Protein AF-A0A4R2K466-F1 (afdb_monomer)

Radius of gyration: 19.23 Å; Cα contacts (8 Å, |Δi|>4): 385; chains: 1; bounding box: 47×44×62 Å

Foldseek 3Di:
DVVVVVVVVVVVVPCFQFLLLLVLLVQLLCQQQVWVLCVVVVHDPPVLVCCCVVPCVVLLQQGSSNLLSLLSNLLQLLLDDLVVSCLQQVLLLVVLVVLCVVCVVVVHDFDPVVVLSSVLNVLLSVLCVVCVVPLVVSLVVLLVVLLVLLDQLLDVPRDPVSVSSNSSSLSNLSSSLSNLVNVDDPVSVVSNVSSLVSLVVSCVRDPVNPSNSSSSSSVVSSVVSVVRPPPRDPDPSSSLSRLLSSNLSSLSRRQLSVQLVVCVVPDSVVSNVVSVVRSSVRSVVSSVVSCVVPND

Secondary structure (DSSP, 8-state):
--THHHHHHHHT---PPPHHHHHHHHHHHHIIIIIIHHHHTT---HHHHHHIIIIIHHHT--SSSHHHHHHHHHHHHHHS-HHHHHHHHHHHHHHHHHHHHHHHHTT----GGGHHHHHHHHHHHHHHHHHTT-HHHHHHHHHHHHHHHHHHHHSTT--HHHHHHHHHHTTHHHHHHHHHHHH-STHHHHHHHHHHHHHHHHHHH-GGGTT--HHHHHHHHHHHHHHHTT-----HHHHHHHHTHHHHHHHIIIIIHHHHHHTTTS-HHHHHHHHHHHHHHHHHHHHHHHHHHH--

Sequence (296 aa):
MADQRVTVLENTRGTRPDAVAALGICLVGYGILAGLWPARHGYSPDLSIVIREWVNKPLGIGEDFGFLGVTLLLVTGGMIATPTLVRRLGPPLAAGVALGAVAMALGAHPLVELVRPVAAVLLFVVIWTLTRRWPWLSVVLQLEVAYLLVFAGAAPGADALLHHLGLVAEYLPALLIGQLIRLGTLRALALGVLCVGLPAVAEHLYQELSGWWHALTVVYAVLLTLLLRGRGIRFPVVRWLSTRAGWLFASVAVVGYVALDLLSRLPLVVALVVALGLVGFAAEGGYRLAERVYGP

Structure (mmCIF, N/CA/C/O backbone):
data_AF-A0A4R2K466-F1
#
_entry.id   AF-A0A4R2K466-F1
#
loop_
_atom_site.group_PDB
_atom_site.id
_atom_site.type_symbol
_atom_site.label_atom_id
_atom_site.label_alt_id
_atom_site.label_comp_id
_atom_site.label_asym_id
_atom_site.label_entity_id
_atom_site.label_seq_id
_atom_site.pdbx_PDB_ins_code
_atom_site.Cartn_x
_atom_site.Cartn_y
_atom_site.Cartn_z
_atom_site.occupancy
_atom_site.B_iso_or_equiv
_atom_site.auth_seq_id
_atom_site.auth_comp_id
_atom_site.auth_asym_id
_atom_site.auth_atom_id
_atom_site.pdbx_PDB_model_num
ATOM 1 N N . MET A 1 1 ? -23.888 -2.474 36.405 1.00 51.25 1 MET A N 1
ATOM 2 C CA . MET A 1 1 ? -23.945 -3.693 35.557 1.00 51.25 1 MET A CA 1
ATOM 3 C C . MET A 1 1 ? -24.497 -3.469 34.139 1.00 51.25 1 MET A C 1
ATOM 5 O O . MET A 1 1 ? -24.401 -4.386 33.335 1.00 51.25 1 MET A O 1
ATOM 9 N N . ALA A 1 2 ? -24.999 -2.279 33.772 1.00 50.94 2 ALA A N 1
ATOM 10 C CA . ALA A 1 2 ? -25.415 -1.975 32.392 1.00 50.94 2 ALA A CA 1
ATOM 11 C C . ALA A 1 2 ? -24.254 -1.579 31.446 1.00 50.94 2 ALA A C 1
ATOM 13 O O . ALA A 1 2 ? -24.416 -1.615 30.232 1.00 50.94 2 ALA A O 1
ATOM 14 N N . ASP A 1 3 ? -23.072 -1.275 31.989 1.00 51.44 3 ASP A N 1
ATOM 15 C CA . ASP A 1 3 ? -21.944 -0.703 31.233 1.00 51.44 3 ASP A CA 1
ATOM 16 C C . ASP A 1 3 ? -21.054 -1.752 30.527 1.00 51.44 3 ASP A C 1
ATOM 18 O O . ASP A 1 3 ? -20.332 -1.460 29.580 1.00 51.44 3 ASP A O 1
ATOM 22 N N . GLN A 1 4 ? -21.154 -3.025 30.930 1.00 45.12 4 GLN A N 1
ATOM 23 C CA . GLN A 1 4 ? -20.383 -4.124 30.330 1.00 45.12 4 GLN A CA 1
ATOM 24 C C . GLN A 1 4 ? -21.004 -4.687 29.041 1.00 45.12 4 GLN A C 1
ATOM 26 O O . GLN A 1 4 ? -20.328 -5.384 28.290 1.00 45.12 4 GLN A O 1
ATOM 31 N N . ARG A 1 5 ? -22.286 -4.414 28.751 1.00 40.19 5 ARG A N 1
ATOM 32 C CA . ARG A 1 5 ? -22.951 -4.952 27.545 1.00 40.19 5 ARG A CA 1
ATOM 33 C C . ARG A 1 5 ? -22.676 -4.126 26.286 1.00 40.19 5 ARG A C 1
ATOM 35 O O . ARG A 1 5 ? -22.660 -4.694 25.197 1.00 40.19 5 ARG A O 1
ATOM 42 N N . VAL A 1 6 ? -22.400 -2.826 26.424 1.00 46.81 6 VAL A N 1
ATOM 43 C CA . VAL A 1 6 ? -22.027 -1.960 25.288 1.00 46.81 6 VAL A CA 1
ATOM 44 C C . VAL A 1 6 ? -20.607 -2.281 24.811 1.00 46.81 6 VAL A C 1
ATOM 46 O O . VAL A 1 6 ? -20.367 -2.398 23.611 1.00 46.81 6 VAL A O 1
ATOM 49 N N . THR A 1 7 ? -19.697 -2.578 25.740 1.00 44.12 7 THR A N 1
ATOM 50 C CA . THR A 1 7 ? -18.310 -2.956 25.433 1.00 44.12 7 THR A CA 1
ATOM 51 C C . THR A 1 7 ? -18.199 -4.313 24.727 1.00 44.12 7 THR A C 1
ATOM 53 O O . THR A 1 7 ? -17.305 -4.500 23.908 1.00 44.12 7 THR A O 1
ATOM 56 N N . VAL A 1 8 ? -19.115 -5.260 24.972 1.00 41.09 8 VAL A N 1
ATOM 57 C CA . VAL A 1 8 ? -19.078 -6.597 24.341 1.00 41.09 8 VAL A CA 1
ATOM 58 C C . VAL A 1 8 ? -19.586 -6.577 22.890 1.00 41.09 8 VAL A C 1
ATOM 60 O O . VAL A 1 8 ? -19.019 -7.269 22.044 1.00 41.09 8 VAL A O 1
ATOM 63 N N . LEU A 1 9 ? -20.576 -5.739 22.554 1.00 38.28 9 LEU A N 1
ATOM 64 C CA . LEU A 1 9 ? -21.058 -5.598 21.169 1.00 38.28 9 LEU A CA 1
ATOM 65 C C . LEU A 1 9 ? -20.075 -4.836 20.264 1.00 38.28 9 LEU A C 1
ATOM 67 O O . LEU A 1 9 ? -20.017 -5.109 19.060 1.00 38.28 9 LEU A O 1
ATOM 71 N N . GLU A 1 10 ? -19.256 -3.942 20.822 1.00 41.47 10 GLU A N 1
ATOM 72 C CA . GLU A 1 10 ? -18.138 -3.329 20.094 1.00 41.47 10 GLU A CA 1
ATOM 73 C C . GLU A 1 10 ? -16.968 -4.299 19.886 1.00 41.47 10 GLU A C 1
ATOM 75 O O . GLU A 1 10 ? -16.337 -4.267 18.829 1.00 41.47 10 GLU A O 1
ATOM 80 N N . ASN A 1 11 ? -16.735 -5.230 20.817 1.00 37.44 11 ASN A N 1
ATOM 81 C CA . ASN A 1 11 ? -15.620 -6.180 20.732 1.00 37.44 11 ASN A CA 1
ATOM 82 C C . ASN A 1 11 ? -15.857 -7.325 19.723 1.00 37.44 11 ASN A C 1
ATOM 84 O O . ASN A 1 11 ? -14.908 -7.878 19.174 1.00 37.44 11 ASN A O 1
ATOM 88 N N . THR A 1 12 ? -17.116 -7.651 19.400 1.00 41.16 12 THR A N 1
ATOM 89 C CA . THR A 1 12 ? -17.459 -8.634 18.346 1.00 41.16 12 THR A CA 1
ATOM 90 C C . THR A 1 12 ? -17.543 -8.052 16.933 1.00 41.16 12 THR A C 1
ATOM 92 O O . THR A 1 12 ? -17.724 -8.795 15.970 1.00 41.16 12 THR A O 1
ATOM 95 N N . ARG A 1 13 ? -17.320 -6.741 16.749 1.00 46.38 13 ARG A N 1
ATOM 96 C CA . ARG A 1 13 ? -17.009 -6.162 15.424 1.00 46.38 13 ARG A CA 1
ATOM 97 C C . ARG A 1 13 ? -15.549 -6.417 15.028 1.00 46.38 13 ARG A C 1
ATOM 99 O O . ARG A 1 13 ? -14.965 -5.646 14.269 1.00 46.38 13 ARG A O 1
ATOM 106 N N . GLY A 1 14 ? -14.977 -7.515 15.526 1.00 43.84 14 GLY A N 1
ATOM 107 C CA . GLY A 1 14 ? -13.717 -8.085 15.090 1.00 43.84 14 GLY A CA 1
ATOM 108 C C . GLY A 1 14 ? -13.745 -8.300 13.584 1.00 43.84 14 GLY A C 1
ATOM 109 O O . GLY A 1 14 ? -14.342 -9.243 13.076 1.00 43.84 14 GLY A O 1
ATOM 110 N N . THR A 1 15 ? -13.131 -7.351 12.884 1.00 53.69 15 THR A N 1
ATOM 111 C CA . THR A 1 15 ? -12.557 -7.490 11.547 1.00 53.69 15 THR A CA 1
ATOM 112 C C . THR A 1 15 ? -13.435 -8.258 10.572 1.00 53.69 15 THR A C 1
ATOM 114 O O . THR A 1 15 ? -13.068 -9.332 10.091 1.00 53.69 15 THR A O 1
ATOM 117 N N . ARG A 1 16 ? -14.607 -7.698 10.258 1.00 63.06 16 ARG A N 1
ATOM 118 C CA . ARG A 1 16 ? -15.297 -8.129 9.044 1.00 63.06 16 ARG A CA 1
ATOM 119 C C . ARG A 1 16 ? -14.317 -7.964 7.880 1.00 63.06 16 ARG A C 1
ATOM 121 O O . ARG A 1 16 ? -13.612 -6.954 7.852 1.00 63.06 16 ARG A O 1
ATOM 128 N N . PRO A 1 17 ? -14.240 -8.946 6.967 1.00 60.28 17 PRO A N 1
ATOM 129 C CA . PRO A 1 17 ? -13.465 -8.781 5.750 1.00 60.28 17 PRO A CA 1
ATOM 130 C C . PRO A 1 17 ? -13.899 -7.458 5.108 1.00 60.28 17 PRO A C 1
ATOM 132 O O . PRO A 1 17 ? -15.096 -7.169 5.032 1.00 60.28 17 PRO A O 1
ATOM 135 N N . ASP A 1 18 ? -12.911 -6.644 4.759 1.00 82.75 18 ASP A N 1
ATOM 136 C CA . ASP A 1 18 ? -13.053 -5.304 4.209 1.00 82.75 18 ASP A CA 1
ATOM 137 C C . ASP A 1 18 ? -12.872 -5.341 2.686 1.00 82.75 18 ASP A C 1
ATOM 139 O O . ASP A 1 18 ? -11.863 -5.844 2.176 1.00 82.75 18 ASP A O 1
ATOM 143 N N . ALA A 1 19 ? -13.875 -4.844 1.960 1.00 90.62 19 ALA A N 1
ATOM 144 C CA . ALA A 1 19 ? -13.877 -4.818 0.504 1.00 90.62 19 ALA A CA 1
ATOM 145 C C . ALA A 1 19 ? -12.810 -3.846 -0.005 1.00 90.62 19 ALA A C 1
ATOM 147 O O . ALA A 1 19 ? -12.267 -4.055 -1.085 1.00 90.62 19 ALA A O 1
ATOM 148 N N . VAL A 1 20 ? -12.465 -2.845 0.811 1.00 92.75 20 VAL A N 1
ATOM 149 C CA . VAL A 1 20 ? -11.384 -1.888 0.574 1.00 92.75 20 VAL A CA 1
ATOM 150 C C . VAL A 1 20 ? -10.043 -2.613 0.503 1.00 92.75 20 VAL A C 1
ATOM 152 O O . VAL A 1 20 ? -9.287 -2.397 -0.436 1.00 92.75 20 VAL A O 1
ATOM 155 N N . ALA A 1 21 ? -9.779 -3.545 1.426 1.00 92.88 21 ALA A N 1
ATOM 156 C CA . ALA A 1 21 ? -8.545 -4.330 1.420 1.00 92.88 21 ALA A CA 1
ATOM 157 C C . ALA A 1 21 ? -8.453 -5.257 0.201 1.00 92.88 21 ALA A C 1
ATOM 159 O O . ALA A 1 21 ? -7.397 -5.369 -0.414 1.00 92.88 21 ALA A O 1
ATOM 160 N N . ALA A 1 22 ? -9.567 -5.908 -0.155 1.00 94.31 22 ALA A N 1
ATOM 161 C CA . ALA A 1 22 ? -9.638 -6.777 -1.328 1.00 94.31 22 ALA A CA 1
ATOM 162 C C . ALA A 1 22 ? -9.433 -5.993 -2.635 1.00 94.31 22 ALA A C 1
ATOM 164 O O . ALA A 1 22 ? -8.695 -6.436 -3.509 1.00 94.31 22 ALA A O 1
ATOM 165 N N . LEU A 1 23 ? -10.051 -4.816 -2.754 1.00 94.56 23 LEU A N 1
ATOM 166 C CA . LEU A 1 23 ? -9.830 -3.917 -3.881 1.00 94.56 23 LEU A CA 1
ATOM 167 C C . LEU A 1 23 ? -8.372 -3.453 -3.919 1.00 94.56 23 LEU A C 1
ATOM 169 O O . LEU A 1 23 ? -7.720 -3.586 -4.949 1.00 94.56 23 LEU A O 1
ATOM 173 N N . GLY A 1 24 ? -7.850 -2.984 -2.783 1.00 94.62 24 GLY A N 1
ATOM 174 C CA . GLY A 1 24 ? -6.480 -2.504 -2.659 1.00 94.62 24 GLY A CA 1
ATOM 175 C C . GLY A 1 24 ? -5.462 -3.542 -3.122 1.00 94.62 24 GLY A C 1
ATOM 176 O O . GLY A 1 24 ? -4.603 -3.232 -3.943 1.00 94.62 24 GLY A O 1
ATOM 177 N N . ILE A 1 25 ? -5.606 -4.799 -2.691 1.00 95.50 25 ILE A N 1
ATOM 178 C CA . ILE A 1 25 ? -4.675 -5.852 -3.101 1.00 95.50 25 ILE A CA 1
ATOM 179 C C . ILE A 1 25 ? -4.807 -6.251 -4.574 1.00 95.50 25 ILE A C 1
ATOM 181 O O . ILE A 1 25 ? -3.795 -6.543 -5.206 1.00 95.50 25 ILE A O 1
ATOM 185 N N . CYS A 1 26 ? -6.013 -6.223 -5.149 1.00 95.31 26 CYS A N 1
ATOM 186 C CA . CYS A 1 26 ? -6.184 -6.435 -6.587 1.00 95.31 26 CYS A CA 1
ATOM 187 C C . CYS A 1 26 ? -5.473 -5.348 -7.400 1.00 95.31 26 CYS A C 1
ATOM 189 O O . CYS A 1 26 ? -4.800 -5.667 -8.376 1.00 95.31 26 CYS A O 1
ATOM 191 N N . LEU A 1 27 ? -5.588 -4.084 -6.980 1.00 94.12 27 LEU A N 1
ATOM 192 C CA . LEU A 1 27 ? -4.934 -2.959 -7.648 1.00 94.12 27 LEU A CA 1
ATOM 193 C C . LEU A 1 27 ? -3.407 -3.013 -7.503 1.00 94.12 27 LEU A C 1
ATOM 195 O O . LEU A 1 27 ? -2.707 -2.773 -8.479 1.00 94.12 27 LEU A O 1
ATOM 199 N N . VAL A 1 28 ? -2.885 -3.406 -6.335 1.00 93.50 28 VAL A N 1
ATOM 200 C CA . VAL A 1 28 ? -1.441 -3.655 -6.151 1.00 93.50 28 VAL A CA 1
ATOM 201 C C . VAL A 1 28 ? -0.960 -4.805 -7.039 1.00 93.50 28 VAL A C 1
ATOM 203 O O . VAL A 1 28 ? 0.060 -4.678 -7.711 1.00 93.50 28 VAL A O 1
ATOM 206 N N . GLY A 1 29 ? -1.699 -5.919 -7.072 1.00 93.69 29 GLY A N 1
ATOM 207 C CA . GLY A 1 29 ? -1.392 -7.070 -7.923 1.00 93.69 29 GLY A CA 1
ATOM 208 C C . GLY A 1 29 ? -1.343 -6.701 -9.403 1.00 93.69 29 GLY A C 1
ATOM 209 O O . GLY A 1 29 ? -0.376 -7.033 -10.083 1.00 93.69 29 GLY A O 1
ATOM 210 N N . TYR A 1 30 ? -2.352 -5.968 -9.879 1.00 92.50 30 TYR A N 1
ATOM 211 C CA . TYR A 1 30 ? -2.388 -5.434 -11.238 1.00 92.50 30 TYR A CA 1
ATOM 212 C C . TYR A 1 30 ? -1.206 -4.494 -11.501 1.00 92.50 30 TYR A C 1
ATOM 214 O O . TYR A 1 30 ? -0.442 -4.733 -12.434 1.00 92.50 30 TYR A O 1
ATOM 222 N N . GLY A 1 31 ? -1.008 -3.482 -10.654 1.00 90.44 31 GLY A N 1
ATOM 223 C CA . GLY A 1 31 ? 0.026 -2.472 -10.858 1.00 90.44 31 GLY A CA 1
ATOM 224 C C . GLY A 1 31 ? 1.429 -3.058 -10.914 1.00 90.44 31 GLY A C 1
ATOM 225 O O . GLY A 1 31 ? 2.211 -2.677 -11.774 1.00 90.44 31 GLY A O 1
ATOM 226 N N . ILE A 1 32 ? 1.735 -4.047 -10.072 1.00 90.44 32 ILE A N 1
ATOM 227 C CA . ILE A 1 32 ? 3.064 -4.669 -10.045 1.00 90.44 32 ILE A CA 1
ATOM 228 C C . ILE A 1 32 ? 3.237 -5.688 -11.177 1.00 90.44 32 ILE A C 1
ATOM 230 O O . ILE A 1 32 ? 4.240 -5.651 -11.888 1.00 90.44 32 ILE A O 1
ATOM 234 N N . LEU A 1 33 ? 2.293 -6.621 -11.336 1.00 92.44 33 LEU A N 1
ATOM 235 C CA . LEU A 1 33 ? 2.481 -7.783 -12.215 1.00 92.44 33 LEU A CA 1
ATOM 236 C C . LEU A 1 33 ? 2.077 -7.516 -13.665 1.00 92.44 33 LEU A C 1
ATOM 238 O O . LEU A 1 33 ? 2.685 -8.071 -14.573 1.00 92.44 33 LEU A O 1
ATOM 242 N N . ALA A 1 34 ? 1.049 -6.699 -13.887 1.00 90.12 34 ALA A N 1
ATOM 243 C CA . ALA A 1 34 ? 0.519 -6.408 -15.218 1.00 90.12 34 ALA A CA 1
ATOM 244 C C . ALA A 1 34 ? 0.900 -5.009 -15.726 1.00 90.12 34 ALA A C 1
ATOM 246 O O . ALA A 1 34 ? 0.893 -4.791 -16.933 1.00 90.12 34 ALA A O 1
ATOM 247 N N . GLY A 1 35 ? 1.235 -4.081 -14.828 1.00 87.62 35 GLY A N 1
ATOM 248 C CA . GLY A 1 35 ? 1.690 -2.737 -15.181 1.00 87.62 35 GLY A CA 1
ATOM 249 C C . GLY A 1 35 ? 3.211 -2.618 -15.241 1.00 87.62 35 GLY A C 1
ATOM 250 O O . GLY A 1 35 ? 3.821 -2.529 -16.308 1.00 87.62 35 GLY A O 1
ATOM 251 N N . LEU A 1 36 ? 3.834 -2.671 -14.066 1.00 87.69 36 LEU A N 1
ATOM 252 C CA . LEU A 1 36 ? 5.250 -2.386 -13.869 1.00 87.69 36 LEU A CA 1
ATOM 253 C C . LEU A 1 36 ? 6.171 -3.448 -14.478 1.00 87.69 36 LEU A C 1
ATOM 255 O O . LEU A 1 36 ? 7.156 -3.097 -15.130 1.00 87.69 36 LEU A O 1
ATOM 259 N N . TRP A 1 37 ? 5.878 -4.741 -14.278 1.00 90.38 37 TRP A N 1
ATOM 260 C CA . TRP A 1 37 ? 6.734 -5.806 -14.808 1.00 90.38 37 TRP A CA 1
ATOM 261 C C . TRP A 1 37 ? 6.827 -5.770 -16.345 1.00 90.38 37 TRP A C 1
ATOM 263 O O . TRP A 1 37 ? 7.957 -5.714 -16.838 1.00 90.38 37 TRP A O 1
ATOM 273 N N . PRO A 1 38 ? 5.719 -5.717 -17.121 1.00 89.62 38 PRO A N 1
ATOM 274 C CA . PRO A 1 38 ? 5.802 -5.615 -18.578 1.00 89.62 38 PRO A CA 1
ATOM 275 C C . PRO A 1 38 ? 6.577 -4.379 -19.038 1.00 89.62 38 PRO A C 1
ATOM 277 O O . PRO A 1 38 ? 7.491 -4.510 -19.854 1.00 89.62 38 PRO A O 1
ATOM 280 N N . ALA A 1 39 ? 6.291 -3.211 -18.448 1.00 87.00 39 ALA A N 1
ATOM 281 C CA . ALA A 1 39 ? 6.941 -1.954 -18.811 1.00 87.00 39 ALA A CA 1
ATOM 282 C C . ALA A 1 39 ? 8.472 -2.023 -18.664 1.00 87.00 39 ALA A C 1
ATOM 284 O O . ALA A 1 39 ? 9.202 -1.579 -19.549 1.00 87.00 39 ALA A O 1
ATOM 285 N N . ARG A 1 40 ? 8.972 -2.643 -17.586 1.00 86.31 40 ARG A N 1
ATOM 286 C CA . ARG A 1 40 ? 10.417 -2.825 -17.349 1.00 86.31 40 ARG A CA 1
ATOM 287 C C . ARG A 1 40 ? 11.091 -3.795 -18.320 1.00 86.31 40 ARG A C 1
ATOM 289 O O . ARG A 1 40 ? 12.295 -3.695 -18.527 1.00 86.31 40 ARG A O 1
ATOM 296 N N . HIS A 1 41 ? 10.331 -4.700 -18.928 1.00 87.38 41 HIS A N 1
ATOM 297 C CA . HIS A 1 41 ? 10.837 -5.696 -19.877 1.00 87.38 41 HIS A CA 1
ATOM 298 C C . HIS A 1 41 ? 10.543 -5.321 -21.338 1.00 87.38 41 HIS A C 1
ATOM 300 O O . HIS A 1 41 ? 10.639 -6.166 -22.225 1.00 87.38 41 HIS A O 1
ATOM 306 N N . GLY A 1 42 ? 10.173 -4.061 -21.599 1.00 87.31 42 GLY A N 1
ATOM 307 C CA . GLY A 1 42 ? 9.874 -3.571 -22.947 1.00 87.31 42 GLY A CA 1
ATOM 308 C C . GLY A 1 42 ? 8.569 -4.112 -23.536 1.00 87.31 42 GLY A C 1
ATOM 309 O O . GLY A 1 42 ? 8.317 -3.937 -24.727 1.00 87.31 42 GLY A O 1
ATOM 310 N N . TYR A 1 43 ? 7.722 -4.746 -22.722 1.00 84.19 43 TYR A N 1
ATOM 311 C CA . TYR A 1 43 ? 6.385 -5.160 -23.122 1.00 84.19 43 TYR A CA 1
ATOM 312 C C . TYR A 1 43 ? 5.398 -4.043 -22.802 1.00 84.19 43 TYR A C 1
ATOM 314 O O . TYR A 1 43 ? 5.193 -3.686 -21.644 1.00 84.19 43 TYR A O 1
ATOM 322 N N . SER A 1 44 ? 4.729 -3.528 -23.828 1.00 79.06 44 SER A N 1
ATOM 323 C CA . SER A 1 44 ? 3.654 -2.552 -23.664 1.00 79.06 44 SER A CA 1
ATOM 324 C C . SER A 1 44 ? 2.385 -3.090 -24.321 1.00 79.06 44 SER A C 1
ATOM 326 O O . SER A 1 44 ? 2.133 -2.781 -25.483 1.00 79.06 44 SER A O 1
ATOM 328 N N . PRO A 1 45 ? 1.611 -3.951 -23.631 1.00 76.69 45 PRO A N 1
ATOM 329 C CA . PRO A 1 45 ? 0.345 -4.441 -24.162 1.00 76.69 45 PRO A CA 1
ATOM 330 C C . PRO A 1 45 ? -0.571 -3.274 -24.554 1.00 76.69 45 PRO A C 1
ATOM 332 O O . PRO A 1 45 ? -0.774 -2.357 -23.759 1.00 76.69 45 PRO A O 1
ATOM 335 N N . ASP A 1 46 ? -1.194 -3.331 -25.732 1.00 83.00 46 ASP A N 1
ATOM 336 C CA . ASP A 1 46 ? -2.119 -2.278 -26.186 1.00 83.00 46 ASP A CA 1
ATOM 337 C C . ASP A 1 46 ? -3.206 -1.986 -25.141 1.00 83.00 46 ASP A C 1
ATOM 339 O O . ASP A 1 46 ? -3.565 -0.837 -24.891 1.00 83.00 46 ASP A O 1
ATOM 343 N N . LEU A 1 47 ? -3.679 -3.028 -24.449 1.00 79.06 47 LEU A N 1
ATOM 344 C CA . LEU A 1 47 ? -4.685 -2.898 -23.401 1.00 79.06 47 LEU A CA 1
ATOM 345 C C . LEU A 1 47 ? -4.195 -2.090 -22.186 1.00 79.06 47 LEU A C 1
ATOM 347 O O . LEU A 1 47 ? -4.970 -1.303 -21.648 1.00 79.06 47 LEU A O 1
ATOM 351 N N . SER A 1 48 ? -2.943 -2.254 -21.740 1.00 76.19 48 SER A N 1
ATOM 352 C CA . SER A 1 48 ? -2.428 -1.492 -20.590 1.00 76.19 48 SER A CA 1
ATOM 353 C C . SER A 1 48 ? -2.225 -0.025 -20.952 1.00 76.19 48 SER A C 1
ATOM 355 O O . SER A 1 48 ? -2.525 0.844 -20.138 1.00 76.19 48 SER A O 1
ATOM 357 N N . ILE A 1 49 ? -1.803 0.257 -22.190 1.00 80.56 49 ILE A N 1
ATOM 358 C CA . ILE A 1 49 ? -1.741 1.624 -22.721 1.00 80.56 49 ILE A CA 1
ATOM 359 C C . ILE A 1 49 ? -3.143 2.232 -22.736 1.00 80.56 49 ILE A C 1
ATOM 361 O O . ILE A 1 49 ? -3.335 3.323 -22.208 1.00 80.56 49 ILE A O 1
ATOM 365 N N . VAL A 1 50 ? -4.139 1.508 -23.257 1.00 84.62 50 VAL A N 1
ATOM 366 C CA . VAL A 1 50 ? -5.528 1.983 -23.309 1.00 84.62 50 VAL A CA 1
ATOM 367 C C . VAL A 1 50 ? -6.070 2.270 -21.910 1.00 84.62 50 VAL A C 1
ATOM 369 O O . VAL A 1 50 ? -6.619 3.344 -21.684 1.00 84.62 50 VAL A O 1
ATOM 372 N N . ILE A 1 51 ? -5.890 1.361 -20.948 1.00 81.62 51 ILE A N 1
ATOM 373 C CA . ILE A 1 51 ? -6.325 1.585 -19.562 1.00 81.62 51 ILE A CA 1
ATOM 374 C C . ILE A 1 51 ? -5.621 2.816 -18.979 1.00 81.62 51 ILE A C 1
ATOM 376 O O . ILE A 1 51 ? -6.270 3.689 -18.403 1.00 81.62 51 ILE A O 1
ATOM 380 N N . ARG A 1 52 ? -4.306 2.937 -19.166 1.00 80.25 52 ARG A N 1
ATOM 381 C CA . ARG A 1 52 ? -3.540 4.065 -18.637 1.00 80.25 52 ARG A CA 1
ATOM 382 C C . ARG A 1 52 ? -3.984 5.398 -19.245 1.00 80.25 52 ARG A C 1
ATOM 384 O O . ARG A 1 52 ? -4.184 6.368 -18.520 1.00 80.25 52 ARG A O 1
ATOM 391 N N . GLU A 1 53 ? -4.155 5.449 -20.560 1.00 81.38 53 GLU A N 1
ATOM 392 C CA . GLU A 1 53 ? -4.484 6.671 -21.297 1.00 81.38 53 GLU A CA 1
ATOM 393 C C . GLU A 1 53 ? -5.940 7.100 -21.125 1.00 81.38 53 GLU A C 1
ATOM 395 O O . GLU A 1 53 ? -6.206 8.287 -20.955 1.00 81.38 53 GLU A O 1
ATOM 400 N N . TRP A 1 54 ? -6.876 6.150 -21.152 1.00 85.06 54 TRP A N 1
ATOM 401 C CA . TRP A 1 54 ? -8.312 6.441 -21.184 1.00 85.06 54 TRP A CA 1
ATOM 402 C C . TRP A 1 54 ? -8.994 6.337 -19.825 1.00 85.06 54 TRP A C 1
ATOM 404 O O . TRP A 1 54 ? -10.085 6.878 -19.655 1.00 85.06 54 TRP A O 1
ATOM 414 N N . VAL A 1 55 ? -8.380 5.655 -18.856 1.00 82.25 55 VAL A N 1
ATOM 415 C CA . VAL A 1 55 ? -8.948 5.485 -17.513 1.00 82.25 55 VAL A CA 1
ATOM 416 C C . VAL A 1 55 ? -8.082 6.182 -16.473 1.00 82.25 55 VAL A C 1
ATOM 418 O O . VAL A 1 55 ? -8.583 7.045 -15.757 1.00 82.25 55 VAL A O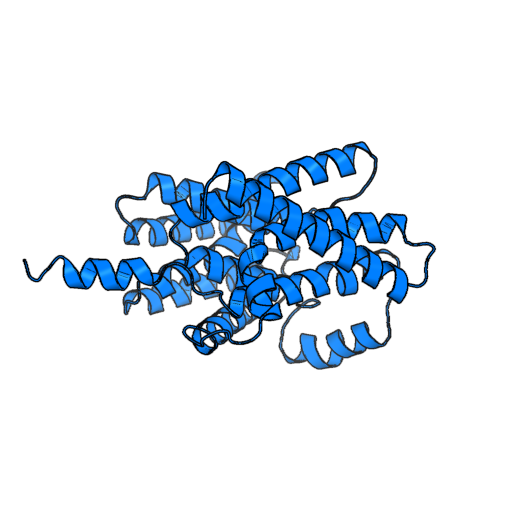 1
ATOM 421 N N . ASN A 1 56 ? -6.785 5.877 -16.406 1.00 80.56 56 ASN A N 1
ATOM 422 C CA . ASN A 1 56 ? -5.947 6.352 -15.300 1.00 80.56 56 ASN A CA 1
ATOM 423 C C . ASN A 1 56 ? -5.665 7.855 -15.400 1.00 80.56 56 ASN A C 1
ATOM 425 O O . ASN A 1 56 ? -5.966 8.593 -14.460 1.00 80.56 56 ASN A O 1
ATOM 429 N N . LYS A 1 57 ? -5.170 8.324 -16.556 1.00 77.06 57 LYS A N 1
ATOM 430 C CA . LYS A 1 57 ? -4.871 9.748 -16.780 1.00 77.06 57 LYS A CA 1
ATOM 431 C C . LYS A 1 57 ? -6.103 10.648 -16.582 1.00 77.06 57 LYS A C 1
ATOM 433 O O . LYS A 1 57 ? -5.976 11.619 -15.839 1.00 77.06 57 LYS A O 1
ATOM 438 N N . PRO A 1 58 ? -7.299 10.354 -17.142 1.00 79.62 58 PRO A N 1
ATOM 439 C CA . PRO A 1 58 ? -8.470 11.214 -16.951 1.00 79.62 58 PRO A CA 1
ATOM 440 C C . PRO A 1 58 ? -8.981 11.234 -15.511 1.00 79.62 58 PRO A C 1
ATOM 442 O O . PRO A 1 58 ? -9.562 12.226 -15.078 1.00 79.62 58 PRO A O 1
ATOM 445 N N . LEU A 1 59 ? -8.759 10.153 -14.759 1.00 74.38 59 LEU A N 1
ATOM 446 C CA . LEU A 1 59 ? -9.093 10.094 -13.339 1.00 74.38 59 LEU A CA 1
ATOM 447 C C . LEU A 1 59 ? -8.010 10.718 -12.450 1.00 74.38 59 LEU A C 1
ATOM 449 O O . LEU A 1 59 ? -8.243 10.839 -11.252 1.00 74.38 59 LEU A O 1
ATOM 453 N N . GLY A 1 60 ? -6.862 11.126 -13.002 1.00 64.81 60 GLY A N 1
ATOM 454 C CA . GLY A 1 60 ? -5.725 11.641 -12.238 1.00 64.81 60 GLY A CA 1
ATOM 455 C C . GLY A 1 60 ? -5.095 10.581 -11.332 1.00 64.81 60 GLY A C 1
ATOM 456 O O . GLY A 1 60 ? -4.659 10.883 -10.227 1.00 64.81 60 GLY A O 1
ATOM 457 N N . ILE A 1 61 ? -5.099 9.322 -11.771 1.00 73.94 61 ILE A N 1
ATOM 458 C CA . ILE A 1 61 ? -4.391 8.215 -11.126 1.00 73.94 61 ILE A CA 1
ATOM 459 C C . ILE A 1 61 ? -3.087 8.057 -11.916 1.00 73.94 61 ILE A C 1
ATOM 461 O O . ILE A 1 61 ? -3.122 7.608 -13.057 1.00 73.94 61 ILE A O 1
ATOM 465 N N . GLY A 1 62 ? -1.956 8.507 -11.361 1.00 61.09 62 GLY A N 1
ATOM 466 C CA . GLY A 1 62 ? -0.704 8.669 -12.119 1.00 61.09 62 GLY A CA 1
ATOM 467 C C . GLY A 1 62 ? -0.190 7.395 -12.808 1.00 61.09 62 GLY A C 1
ATOM 468 O O . GLY A 1 62 ? 0.142 7.427 -13.992 1.00 61.09 62 GLY A O 1
ATOM 469 N N . GLU A 1 63 ? -0.189 6.259 -12.104 1.00 63.69 63 GLU A N 1
ATOM 470 C CA . GLU A 1 63 ? 0.255 4.955 -12.628 1.00 63.69 63 GLU A CA 1
ATOM 471 C C . GLU A 1 63 ? -0.819 3.866 -12.526 1.00 63.69 63 GLU A C 1
ATOM 473 O O . GLU A 1 63 ? -1.933 4.146 -12.096 1.00 63.69 63 GLU A O 1
ATOM 478 N N . ASP A 1 64 ? -0.491 2.639 -12.963 1.00 68.19 64 ASP A N 1
ATOM 479 C CA . ASP A 1 64 ? -1.317 1.422 -13.089 1.00 68.19 64 ASP A CA 1
ATOM 480 C C . ASP A 1 64 ? -1.994 0.964 -11.776 1.00 68.19 64 ASP A C 1
ATOM 482 O O . ASP A 1 64 ? -1.829 -0.160 -11.316 1.00 68.19 64 ASP A O 1
ATOM 486 N N . PHE A 1 65 ? -2.756 1.848 -11.135 1.00 81.94 65 PHE A N 1
ATOM 487 C CA . PHE A 1 65 ? -3.471 1.715 -9.868 1.00 81.94 65 PHE A CA 1
ATOM 488 C C . PHE A 1 65 ? -2.651 1.270 -8.646 1.00 81.94 65 PHE A C 1
ATOM 490 O O . PHE A 1 65 ? -3.212 1.198 -7.551 1.00 81.94 65 PHE A O 1
ATOM 497 N N . GLY A 1 66 ? -1.348 1.008 -8.786 1.00 83.94 66 GLY A N 1
ATOM 498 C CA . GLY A 1 66 ? -0.492 0.487 -7.719 1.00 83.94 66 GLY A CA 1
ATOM 499 C C . GLY A 1 66 ? -0.503 1.373 -6.476 1.00 83.94 66 GLY A C 1
ATOM 500 O O . GLY A 1 66 ? -0.823 0.890 -5.388 1.00 83.94 66 GLY A O 1
ATOM 501 N N . PHE A 1 67 ? -0.256 2.678 -6.644 1.00 90.31 67 PHE A N 1
ATOM 502 C CA . PHE A 1 67 ? -0.295 3.637 -5.537 1.00 90.31 67 PHE A CA 1
ATOM 503 C C . PHE A 1 67 ? -1.682 3.699 -4.883 1.00 90.31 67 PHE A C 1
ATOM 505 O O . PHE A 1 67 ? -1.774 3.541 -3.672 1.00 90.31 67 PHE A O 1
ATOM 512 N N . LEU A 1 68 ? -2.770 3.789 -5.664 1.00 93.00 68 LEU A N 1
ATOM 513 C CA . LEU A 1 68 ? -4.139 3.742 -5.127 1.00 93.00 68 LEU A CA 1
ATOM 514 C C . LEU A 1 68 ? -4.384 2.467 -4.308 1.00 93.00 68 LEU A C 1
ATOM 516 O O . LEU A 1 68 ? -4.958 2.524 -3.220 1.00 93.00 68 LEU A O 1
ATOM 520 N N . GLY A 1 69 ? -3.926 1.319 -4.808 1.00 93.75 69 GLY A N 1
ATOM 521 C CA . GLY A 1 69 ? -4.005 0.044 -4.107 1.00 93.75 69 GLY A CA 1
ATOM 522 C C . GLY A 1 69 ? -3.264 0.062 -2.770 1.00 93.75 69 GLY A C 1
ATOM 523 O O . GLY A 1 69 ? -3.827 -0.336 -1.747 1.00 93.75 69 GLY A O 1
ATOM 524 N N . VAL A 1 70 ? -2.034 0.586 -2.756 1.00 94.19 70 VAL A N 1
ATOM 525 C CA . VAL A 1 70 ? -1.236 0.795 -1.538 1.00 94.19 70 VAL A CA 1
ATOM 526 C C . VAL A 1 70 ? -1.970 1.724 -0.572 1.00 94.19 70 VAL A C 1
ATOM 528 O O . VAL A 1 70 ? -2.136 1.373 0.594 1.00 94.19 70 VAL A O 1
ATOM 531 N N . THR A 1 71 ? -2.475 2.869 -1.033 1.00 95.00 71 THR A N 1
ATOM 532 C CA . THR A 1 71 ? -3.198 3.832 -0.196 1.00 95.00 71 THR A CA 1
ATOM 533 C C . THR A 1 71 ? -4.445 3.211 0.432 1.00 95.00 71 THR A C 1
ATOM 535 O O . THR A 1 71 ? -4.664 3.382 1.629 1.00 95.00 71 THR A O 1
ATOM 538 N N . LEU A 1 72 ? -5.234 2.432 -0.318 1.00 95.31 72 LEU A N 1
ATOM 539 C CA . LEU A 1 72 ? -6.395 1.705 0.216 1.00 95.31 72 LEU A CA 1
ATOM 540 C C . LEU A 1 72 ? -5.988 0.717 1.320 1.00 95.31 72 LEU A C 1
ATOM 542 O O . LEU A 1 72 ? -6.648 0.641 2.361 1.00 95.31 72 LEU A O 1
ATOM 546 N N . LEU A 1 73 ? -4.889 -0.020 1.127 1.00 94.56 73 LEU A N 1
ATOM 547 C CA . LEU A 1 73 ? -4.360 -0.943 2.135 1.00 94.56 73 LEU A CA 1
ATOM 548 C C . LEU A 1 73 ? -3.850 -0.205 3.378 1.00 94.56 73 LEU A C 1
ATOM 550 O O . LEU A 1 73 ? -4.111 -0.655 4.492 1.00 94.56 73 LEU A O 1
ATOM 554 N N . LEU A 1 74 ? -3.179 0.936 3.211 1.00 95.25 74 LEU A N 1
ATOM 555 C CA . LEU A 1 74 ? -2.688 1.766 4.312 1.00 95.25 74 LEU A CA 1
ATOM 556 C C . LEU A 1 74 ? -3.835 2.406 5.102 1.00 95.25 74 LEU A C 1
ATOM 558 O O . LEU A 1 74 ? -3.847 2.320 6.328 1.00 95.25 74 LEU A O 1
ATOM 562 N N . VAL A 1 75 ? -4.850 2.956 4.429 1.00 94.94 75 VAL A N 1
ATOM 563 C CA . VAL A 1 75 ? -6.070 3.459 5.084 1.00 94.94 75 VAL A CA 1
ATOM 564 C C . VAL A 1 75 ? -6.759 2.332 5.854 1.00 94.94 75 VAL A C 1
ATOM 566 O O . VAL A 1 75 ? -7.106 2.502 7.024 1.00 94.94 75 VAL A O 1
ATOM 569 N N . THR A 1 76 ? -6.891 1.147 5.249 1.00 92.62 76 THR A N 1
ATOM 570 C CA . THR A 1 76 ? -7.421 -0.039 5.941 1.00 92.62 76 THR A CA 1
ATOM 571 C C . THR A 1 76 ? -6.570 -0.395 7.163 1.00 92.62 76 THR A C 1
ATOM 573 O O . THR A 1 76 ? -7.108 -0.654 8.238 1.00 92.62 76 THR A O 1
ATOM 576 N N . GLY A 1 77 ? -5.244 -0.365 7.029 1.00 91.19 77 GLY A N 1
ATOM 577 C CA . GLY A 1 77 ? -4.300 -0.616 8.114 1.00 91.19 77 GLY A CA 1
ATOM 578 C C . GLY A 1 77 ? -4.480 0.351 9.285 1.00 91.19 77 GLY A C 1
ATOM 579 O O . GLY A 1 77 ? -4.571 -0.086 10.430 1.00 91.19 77 GLY A O 1
ATOM 580 N N . GLY A 1 78 ? -4.631 1.646 9.006 1.00 90.81 78 GLY A N 1
ATOM 581 C CA . GLY A 1 78 ? -4.880 2.674 10.020 1.00 90.81 78 GLY A CA 1
ATOM 582 C C . GLY A 1 78 ? -6.220 2.524 10.748 1.00 90.81 78 GLY A C 1
ATOM 583 O O . GLY A 1 78 ? -6.347 2.896 11.919 1.00 90.81 78 GLY A O 1
ATOM 584 N N . MET A 1 79 ? -7.229 1.941 10.088 1.00 89.38 79 MET A N 1
ATOM 585 C CA . MET A 1 79 ? -8.520 1.619 10.711 1.00 89.38 79 MET A CA 1
ATOM 586 C C . MET A 1 79 ? -8.444 0.432 11.684 1.00 89.38 79 MET A C 1
ATOM 588 O O . MET A 1 79 ? -9.374 0.220 12.466 1.00 89.38 79 MET A O 1
ATOM 592 N N . ILE A 1 80 ? -7.367 -0.354 11.658 1.00 86.69 80 ILE A N 1
ATOM 593 C CA . ILE A 1 80 ? -7.165 -1.501 12.544 1.00 86.69 80 ILE A CA 1
ATOM 594 C C . ILE A 1 80 ? -6.404 -1.039 13.798 1.00 86.69 80 ILE A C 1
ATOM 596 O O . ILE A 1 80 ? -5.530 -0.179 13.742 1.00 86.69 80 ILE A O 1
ATOM 600 N N . ALA A 1 81 ? -6.722 -1.604 14.968 1.00 76.25 81 ALA A N 1
ATOM 601 C CA . ALA A 1 81 ? -5.957 -1.329 16.185 1.00 76.25 81 ALA A CA 1
ATOM 602 C C . ALA A 1 81 ? -4.488 -1.744 15.996 1.00 76.25 81 ALA A C 1
ATOM 604 O O . ALA A 1 81 ? -4.215 -2.868 15.579 1.00 76.25 81 ALA A O 1
ATOM 605 N N . THR A 1 82 ? -3.533 -0.885 16.349 1.00 80.38 82 THR A N 1
ATOM 606 C CA . THR A 1 82 ? -2.111 -1.107 16.039 1.00 80.38 82 THR A CA 1
ATOM 607 C C . THR A 1 82 ? -1.531 -2.444 16.525 1.00 80.38 82 THR A C 1
ATOM 609 O O . THR A 1 82 ? -0.785 -3.050 15.763 1.00 80.38 82 THR A O 1
ATOM 612 N N . PRO A 1 83 ? -1.898 -3.014 17.695 1.00 79.62 83 PRO A N 1
ATOM 613 C CA . PRO A 1 83 ? -1.449 -4.364 18.056 1.00 79.62 83 PRO A CA 1
ATOM 614 C C . PRO A 1 83 ? -1.931 -5.432 17.064 1.00 79.62 83 PRO A C 1
ATOM 616 O O . PRO A 1 83 ? -1.205 -6.365 16.732 1.00 79.62 83 PRO A O 1
ATOM 619 N N . THR A 1 84 ? -3.153 -5.275 16.547 1.00 82.56 84 THR A N 1
ATOM 620 C CA . THR A 1 84 ? -3.704 -6.139 15.496 1.00 82.56 84 THR A CA 1
ATOM 621 C C . THR A 1 84 ? -3.016 -5.883 14.157 1.00 82.56 84 THR A C 1
ATOM 623 O O . THR A 1 84 ? -2.759 -6.836 13.429 1.00 82.56 84 THR A O 1
ATOM 626 N N . LEU A 1 85 ? -2.664 -4.629 13.848 1.00 83.94 85 LEU A N 1
ATOM 627 C CA . LEU A 1 85 ? -1.891 -4.279 12.655 1.00 83.94 85 LEU A CA 1
ATOM 628 C C . LEU A 1 85 ? -0.524 -4.973 12.661 1.00 83.94 85 LEU A C 1
ATOM 630 O O . LEU A 1 85 ? -0.195 -5.665 11.705 1.00 83.94 85 LEU A O 1
ATOM 634 N N . VAL A 1 86 ? 0.227 -4.862 13.761 1.00 85.25 86 VAL A N 1
ATOM 635 C CA . VAL A 1 86 ? 1.536 -5.514 13.930 1.00 85.25 86 VAL A CA 1
ATOM 636 C C . VAL A 1 86 ? 1.406 -7.030 13.833 1.00 85.25 86 VAL A C 1
ATOM 638 O O . VAL A 1 86 ? 2.179 -7.660 13.122 1.00 85.25 86 VAL A O 1
ATOM 641 N N . ARG A 1 87 ? 0.399 -7.630 14.477 1.00 85.50 87 ARG A N 1
ATOM 642 C CA . ARG A 1 87 ? 0.166 -9.080 14.393 1.00 85.50 87 ARG A CA 1
ATOM 643 C C . ARG A 1 87 ? -0.153 -9.543 12.967 1.00 85.50 87 ARG A C 1
ATOM 645 O O . ARG A 1 87 ? 0.270 -10.621 12.570 1.00 85.50 87 ARG A O 1
ATOM 652 N N . ARG A 1 88 ? -0.909 -8.747 12.204 1.00 83.56 88 ARG A N 1
ATOM 653 C CA . ARG A 1 88 ? -1.355 -9.099 10.845 1.00 83.56 88 ARG A CA 1
ATOM 654 C C . ARG A 1 88 ? -0.319 -8.824 9.769 1.00 83.56 88 ARG A C 1
ATOM 656 O O . ARG A 1 88 ? -0.233 -9.593 8.820 1.00 83.56 88 ARG A O 1
ATOM 663 N N . LEU A 1 89 ? 0.415 -7.722 9.891 1.00 86.19 89 LEU A N 1
ATOM 664 C CA . LEU A 1 89 ? 1.371 -7.274 8.882 1.00 86.19 89 LEU A CA 1
ATOM 665 C C . LEU A 1 89 ? 2.815 -7.627 9.238 1.00 86.19 89 LEU A C 1
ATOM 667 O O . LEU A 1 89 ? 3.617 -7.808 8.336 1.00 86.19 89 LEU A O 1
ATOM 671 N N . GLY A 1 90 ? 3.157 -7.790 10.515 1.00 86.00 90 GLY A N 1
ATOM 672 C CA . GLY A 1 90 ? 4.521 -8.107 10.947 1.00 86.00 90 GLY A CA 1
ATOM 673 C C . GLY A 1 90 ? 5.085 -9.360 10.269 1.00 86.00 90 GLY A C 1
ATOM 674 O O . GLY A 1 90 ? 6.094 -9.245 9.575 1.00 86.00 90 GLY A O 1
ATOM 675 N N . PRO A 1 91 ? 4.430 -10.533 10.389 1.00 88.44 91 PRO A N 1
ATOM 676 C CA . PRO A 1 91 ? 4.891 -11.755 9.734 1.00 88.44 91 PRO A CA 1
ATOM 677 C C . PRO A 1 91 ? 5.022 -11.656 8.202 1.00 88.44 91 PRO A C 1
ATOM 679 O O . PRO A 1 91 ? 6.101 -11.982 7.705 1.00 88.44 91 PRO A O 1
ATOM 682 N N . PRO A 1 92 ? 4.015 -11.186 7.428 1.00 86.44 92 PRO A N 1
ATOM 683 C CA . PRO A 1 92 ? 4.167 -11.091 5.978 1.00 86.44 92 PRO A CA 1
ATOM 684 C C . PRO A 1 92 ? 5.209 -10.057 5.552 1.00 86.44 92 PRO A C 1
ATOM 686 O O . PRO A 1 92 ? 5.925 -10.303 4.587 1.00 86.44 92 PRO A O 1
ATOM 689 N N . LEU A 1 93 ? 5.343 -8.932 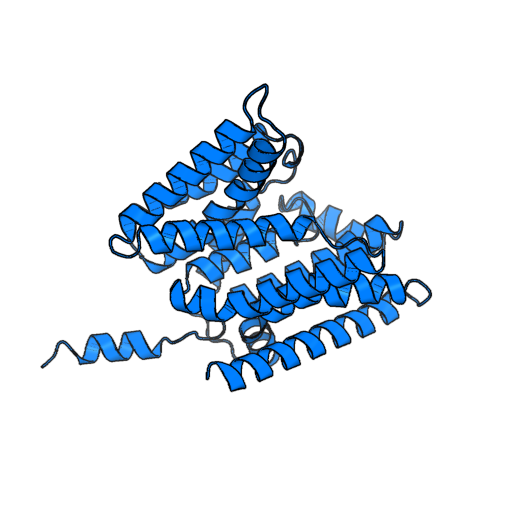6.261 1.00 86.50 93 LEU A N 1
ATOM 690 C CA . LEU A 1 93 ? 6.373 -7.937 5.957 1.00 86.50 93 LEU A CA 1
ATOM 691 C C . LEU A 1 93 ? 7.776 -8.483 6.233 1.00 86.50 93 LEU A C 1
ATOM 693 O O . LEU A 1 93 ? 8.653 -8.344 5.386 1.00 86.50 93 LEU A O 1
ATOM 697 N N . ALA A 1 94 ? 7.981 -9.160 7.366 1.00 86.38 94 ALA A N 1
ATOM 698 C CA . ALA A 1 94 ? 9.254 -9.804 7.684 1.00 86.38 94 ALA A CA 1
ATOM 699 C C . ALA A 1 94 ? 9.610 -10.893 6.660 1.00 86.38 94 ALA A C 1
ATOM 701 O O . ALA A 1 94 ? 10.744 -10.944 6.185 1.00 86.38 94 ALA A O 1
ATOM 702 N N . ALA A 1 95 ? 8.634 -11.719 6.270 1.00 85.75 95 ALA A N 1
ATOM 703 C CA . ALA A 1 95 ? 8.811 -12.717 5.220 1.00 85.75 95 ALA A CA 1
ATOM 704 C C . ALA A 1 95 ? 9.141 -12.064 3.870 1.00 85.75 95 ALA A C 1
ATOM 706 O O . ALA A 1 95 ? 10.065 -12.505 3.196 1.00 85.75 95 ALA A O 1
ATOM 707 N N . GLY A 1 96 ? 8.443 -10.988 3.496 1.00 84.25 96 GLY A N 1
ATOM 708 C CA . GLY A 1 96 ? 8.710 -10.235 2.271 1.00 84.25 96 GLY A CA 1
ATOM 709 C C . GLY A 1 96 ? 10.121 -9.645 2.239 1.00 84.25 96 GLY A C 1
ATOM 710 O O . GLY A 1 96 ? 10.819 -9.791 1.241 1.00 84.25 96 GLY A O 1
ATOM 711 N N . VAL A 1 97 ? 10.582 -9.052 3.344 1.00 85.44 97 VAL A N 1
ATOM 712 C CA . VAL A 1 97 ? 11.954 -8.529 3.467 1.00 85.44 97 VAL A CA 1
ATOM 713 C C . VAL A 1 97 ? 12.982 -9.655 3.360 1.00 85.44 97 VAL A C 1
ATOM 715 O O . VAL A 1 97 ? 13.931 -9.537 2.588 1.00 85.44 97 VAL A O 1
ATOM 718 N N . ALA A 1 98 ? 12.789 -10.759 4.087 1.00 86.69 98 ALA A N 1
ATOM 719 C CA . ALA A 1 98 ? 13.708 -11.894 4.056 1.00 86.69 98 ALA A CA 1
ATOM 720 C C . ALA A 1 98 ? 13.789 -12.526 2.658 1.00 86.69 98 ALA A C 1
ATOM 722 O O . ALA A 1 98 ? 14.880 -12.737 2.133 1.00 86.69 98 ALA A O 1
ATOM 723 N N . LEU A 1 99 ? 12.642 -12.775 2.023 1.00 83.56 99 LEU A N 1
ATOM 724 C CA . LEU A 1 99 ? 12.585 -13.326 0.672 1.00 83.56 99 LEU A CA 1
ATOM 725 C C . LEU A 1 99 ? 13.152 -12.344 -0.364 1.00 83.56 99 LEU A C 1
ATOM 727 O O . LEU A 1 99 ? 13.842 -12.772 -1.282 1.00 83.56 99 LEU A O 1
ATOM 731 N N . GLY A 1 100 ? 12.921 -11.038 -0.203 1.00 81.50 100 GLY A N 1
ATOM 732 C CA . GLY A 1 100 ? 13.515 -10.004 -1.051 1.00 81.50 100 GLY A CA 1
ATOM 733 C C . GLY A 1 100 ? 15.041 -9.957 -0.933 1.00 81.50 100 GLY A C 1
ATOM 734 O O . GLY A 1 100 ? 15.728 -9.848 -1.944 1.00 81.50 100 GLY A O 1
ATOM 735 N N . ALA A 1 101 ? 15.582 -10.112 0.279 1.00 84.69 101 ALA A N 1
ATOM 736 C CA . ALA A 1 101 ? 17.022 -10.212 0.509 1.00 84.69 101 ALA A CA 1
ATOM 737 C C . ALA A 1 101 ? 17.628 -11.470 -0.131 1.00 84.69 101 ALA A C 1
ATOM 739 O O . ALA A 1 101 ? 18.673 -11.388 -0.772 1.00 84.69 101 ALA A O 1
ATOM 740 N N . VAL A 1 102 ? 16.950 -12.618 -0.020 1.00 85.88 102 VAL A N 1
ATOM 741 C CA . VAL A 1 102 ? 17.360 -13.854 -0.705 1.00 85.88 102 VAL A CA 1
ATOM 742 C C . VAL A 1 102 ? 17.326 -13.670 -2.222 1.00 85.88 102 VAL A C 1
ATOM 744 O O . VAL A 1 102 ? 18.282 -14.038 -2.896 1.00 85.88 102 VAL A O 1
ATOM 747 N N . ALA A 1 103 ? 16.274 -13.055 -2.765 1.00 81.75 103 ALA A N 1
ATOM 748 C CA . ALA A 1 103 ? 16.171 -12.773 -4.194 1.00 81.75 103 ALA A CA 1
ATOM 749 C C . ALA A 1 103 ? 17.325 -11.874 -4.678 1.00 81.75 103 ALA A C 1
ATOM 751 O O . ALA A 1 103 ? 17.954 -12.192 -5.684 1.00 81.75 103 ALA A O 1
ATOM 752 N N . MET A 1 104 ? 17.676 -10.823 -3.923 1.00 82.00 104 MET A N 1
ATOM 753 C CA . MET A 1 104 ? 18.849 -9.981 -4.214 1.00 82.00 104 MET A CA 1
ATOM 754 C C . MET A 1 104 ? 20.156 -10.765 -4.196 1.00 82.00 104 MET A C 1
ATOM 756 O O . MET A 1 104 ? 20.979 -10.599 -5.092 1.00 82.00 104 MET A O 1
ATOM 760 N N . ALA A 1 105 ? 20.344 -11.639 -3.206 1.00 85.81 105 ALA A N 1
ATOM 761 C CA . ALA A 1 105 ? 21.536 -12.480 -3.119 1.00 85.81 105 ALA A CA 1
ATOM 762 C C . ALA A 1 105 ? 21.667 -13.441 -4.315 1.00 85.81 105 ALA A C 1
ATOM 764 O O . ALA A 1 105 ? 22.776 -13.822 -4.679 1.00 85.81 105 ALA A O 1
ATOM 765 N N . LEU A 1 106 ? 20.546 -13.800 -4.947 1.00 83.75 106 LEU A N 1
ATOM 766 C CA . LEU A 1 106 ? 20.487 -14.615 -6.162 1.00 83.75 106 LEU A CA 1
ATOM 767 C C . LEU A 1 106 ? 20.567 -13.789 -7.461 1.00 83.75 106 LEU A C 1
ATOM 769 O O . LEU A 1 106 ? 20.436 -14.353 -8.544 1.00 83.75 106 LEU A O 1
ATOM 773 N N . GLY A 1 107 ? 20.788 -12.473 -7.370 1.00 81.12 107 GLY A N 1
ATOM 774 C CA . GLY A 1 107 ? 20.919 -11.576 -8.521 1.00 81.12 107 GLY A CA 1
ATOM 775 C C . GLY A 1 107 ? 19.600 -11.019 -9.065 1.00 81.12 107 GLY A C 1
ATOM 776 O O . GLY A 1 107 ? 19.618 -10.344 -10.090 1.00 81.12 107 GLY A O 1
ATOM 777 N N . ALA A 1 108 ? 18.466 -11.262 -8.402 1.00 77.50 108 ALA A N 1
ATOM 778 C CA . ALA A 1 108 ? 17.198 -10.648 -8.786 1.00 77.50 108 ALA A CA 1
ATOM 779 C C . ALA A 1 108 ? 17.124 -9.186 -8.312 1.00 77.50 108 ALA A C 1
ATOM 781 O O . ALA A 1 108 ? 17.659 -8.820 -7.265 1.00 77.50 108 ALA A O 1
ATOM 782 N N . HIS A 1 109 ? 16.395 -8.353 -9.053 1.00 73.75 109 HIS A N 1
ATOM 783 C CA . HIS A 1 109 ? 16.142 -6.956 -8.696 1.00 73.75 109 HIS A CA 1
ATOM 784 C C . HIS A 1 109 ? 14.757 -6.829 -8.042 1.00 73.75 109 HIS A C 1
ATOM 786 O O . HIS A 1 109 ? 13.763 -6.668 -8.759 1.00 73.75 109 HIS A O 1
ATOM 792 N N . PRO A 1 110 ? 14.632 -6.935 -6.703 1.00 66.69 110 PRO A N 1
ATOM 793 C CA . PRO A 1 110 ? 13.334 -6.812 -6.057 1.00 66.69 110 PRO A CA 1
ATOM 794 C C . PRO A 1 110 ? 12.768 -5.407 -6.246 1.00 66.69 110 PRO A C 1
ATOM 796 O O . PRO A 1 110 ? 13.487 -4.428 -6.465 1.00 66.69 110 PRO A O 1
ATOM 799 N N . LEU A 1 111 ? 11.451 -5.302 -6.103 1.00 72.44 111 LEU A N 1
ATOM 800 C CA . LEU A 1 111 ? 10.750 -4.030 -6.170 1.00 72.44 111 LEU A CA 1
ATOM 801 C C . LEU A 1 111 ? 11.112 -3.142 -4.965 1.00 72.44 111 LEU A C 1
ATOM 803 O O . LEU A 1 111 ? 10.472 -3.191 -3.914 1.00 72.44 111 LEU A O 1
ATOM 807 N N . VAL A 1 112 ? 12.130 -2.296 -5.129 1.00 72.50 112 VAL A N 1
ATOM 808 C CA . VAL A 1 112 ? 12.534 -1.300 -4.118 1.00 72.50 112 VAL A CA 1
ATOM 809 C C . VAL A 1 112 ? 11.391 -0.321 -3.812 1.00 72.50 112 VAL A C 1
ATOM 811 O O . VAL A 1 112 ? 11.286 0.190 -2.701 1.00 72.50 112 VAL A O 1
ATOM 814 N N . GLU A 1 113 ? 10.470 -0.116 -4.755 1.00 78.50 113 GLU A N 1
ATOM 815 C CA . GLU A 1 113 ? 9.308 0.770 -4.596 1.00 78.50 113 GLU A CA 1
ATOM 816 C C . GLU A 1 113 ? 8.395 0.370 -3.427 1.00 78.50 113 GLU A C 1
ATOM 818 O O . GLU A 1 113 ? 7.805 1.231 -2.777 1.00 78.50 113 GLU A O 1
ATOM 823 N N . LEU A 1 114 ? 8.345 -0.917 -3.072 1.00 80.94 114 LEU A N 1
ATOM 824 C CA . LEU A 1 114 ? 7.553 -1.395 -1.937 1.00 80.94 114 LEU A CA 1
ATOM 825 C C . LEU A 1 114 ? 8.219 -1.175 -0.581 1.00 80.94 114 LEU A C 1
ATOM 827 O O . LEU A 1 114 ? 7.547 -1.253 0.446 1.00 80.94 114 LEU A O 1
ATOM 831 N N . VAL A 1 115 ? 9.512 -0.855 -0.550 1.00 85.81 115 VAL A N 1
ATOM 832 C CA . VAL A 1 115 ? 10.208 -0.538 0.701 1.00 85.81 115 VAL A CA 1
ATOM 833 C C . VAL A 1 115 ? 9.582 0.692 1.355 1.00 85.81 115 VAL A C 1
ATOM 835 O O . VAL A 1 115 ? 9.449 0.726 2.577 1.00 85.81 115 VAL A O 1
ATOM 838 N N . ARG A 1 116 ? 9.120 1.666 0.559 1.00 90.75 116 ARG A N 1
ATOM 839 C CA . ARG A 1 116 ? 8.543 2.920 1.063 1.00 90.75 116 ARG A CA 1
ATOM 840 C C . ARG A 1 116 ? 7.269 2.713 1.896 1.00 90.75 116 ARG A C 1
ATOM 842 O O . ARG A 1 116 ? 7.284 3.093 3.068 1.00 90.75 116 ARG A O 1
ATOM 849 N N . PRO A 1 117 ? 6.196 2.068 1.390 1.00 90.06 117 PRO A N 1
ATOM 850 C CA . PRO A 1 117 ? 5.000 1.832 2.197 1.00 90.06 117 PRO A CA 1
ATOM 851 C C . PRO A 1 117 ? 5.264 0.921 3.401 1.00 90.06 117 PRO A C 1
ATOM 853 O O . PRO A 1 117 ? 4.660 1.111 4.455 1.00 90.06 117 PRO A O 1
ATOM 856 N N . VAL A 1 118 ? 6.193 -0.036 3.295 1.00 89.69 118 VAL A N 1
ATOM 857 C CA . VAL A 1 118 ? 6.584 -0.889 4.430 1.00 89.69 118 VAL A CA 1
ATOM 858 C C . VAL A 1 118 ? 7.285 -0.076 5.519 1.00 89.69 118 VAL A C 1
ATOM 860 O O . VAL A 1 118 ? 6.918 -0.177 6.691 1.00 89.69 118 VAL A O 1
ATOM 863 N N . ALA A 1 119 ? 8.240 0.776 5.145 1.00 90.56 119 ALA A N 1
ATOM 864 C CA . ALA A 1 119 ? 8.921 1.679 6.066 1.00 90.56 119 ALA A CA 1
ATOM 865 C C . ALA A 1 119 ? 7.942 2.664 6.726 1.00 90.56 119 ALA A C 1
ATOM 867 O O . ALA A 1 119 ? 8.047 2.913 7.926 1.00 90.56 119 ALA A O 1
ATOM 868 N N . ALA A 1 120 ? 6.936 3.146 5.991 1.00 92.44 120 ALA A N 1
ATOM 869 C CA . ALA A 1 120 ? 5.893 4.009 6.540 1.00 92.44 120 ALA A CA 1
ATOM 870 C C . ALA A 1 120 ? 5.043 3.291 7.601 1.00 92.44 120 ALA A C 1
ATOM 872 O O . ALA A 1 120 ? 4.776 3.859 8.660 1.00 92.44 120 ALA A O 1
ATOM 873 N N . VAL A 1 121 ? 4.671 2.023 7.376 1.00 92.06 121 VAL A N 1
ATOM 874 C CA . VAL A 1 121 ? 3.972 1.204 8.386 1.00 92.06 121 VAL A CA 1
ATOM 875 C C . VAL A 1 121 ? 4.839 1.008 9.632 1.00 92.06 121 VAL A C 1
ATOM 877 O O . VAL A 1 121 ? 4.333 1.113 10.750 1.00 92.06 121 VAL A O 1
ATOM 880 N N . LEU A 1 122 ? 6.141 0.754 9.473 1.00 91.88 122 LEU A N 1
ATOM 881 C CA . LEU A 1 122 ? 7.062 0.618 10.606 1.00 91.88 122 LEU A CA 1
ATOM 882 C C . LEU A 1 122 ? 7.178 1.924 11.399 1.00 91.88 122 LEU A C 1
ATOM 884 O O . LEU A 1 122 ? 7.041 1.907 12.622 1.00 91.88 122 LEU A O 1
ATOM 888 N N . LEU A 1 123 ? 7.358 3.053 10.711 1.00 91.75 123 LEU A N 1
ATOM 889 C CA . LEU A 1 123 ? 7.424 4.375 11.327 1.00 91.75 123 LEU A CA 1
ATOM 890 C C . LEU A 1 123 ? 6.129 4.703 12.088 1.00 91.75 123 LEU A C 1
ATOM 892 O O . LEU A 1 123 ? 6.180 5.098 13.254 1.00 91.75 123 LEU A O 1
ATOM 896 N N . PHE A 1 124 ? 4.970 4.435 11.479 1.00 92.56 124 PHE A N 1
ATOM 897 C CA . PHE A 1 124 ? 3.657 4.547 12.119 1.00 92.56 124 PHE A CA 1
ATOM 898 C C . PHE A 1 124 ? 3.573 3.717 13.406 1.00 92.56 124 PHE A C 1
ATOM 900 O O . PHE A 1 124 ? 3.185 4.228 14.458 1.00 92.56 124 PHE A O 1
ATOM 907 N N . VAL A 1 125 ? 3.970 2.441 13.357 1.00 91.06 125 VAL A N 1
ATOM 908 C CA . VAL A 1 125 ? 3.940 1.535 14.517 1.00 91.06 125 VAL A CA 1
ATOM 909 C C . VAL A 1 125 ? 4.863 2.024 15.632 1.00 91.06 125 VAL A C 1
ATOM 911 O O . VAL A 1 125 ? 4.466 1.992 16.801 1.00 91.06 125 VAL A O 1
ATOM 914 N N . VAL A 1 126 ? 6.069 2.491 15.299 1.00 92.00 126 VAL A N 1
ATOM 915 C CA . VAL A 1 126 ? 7.034 3.022 16.273 1.00 92.00 126 VAL A CA 1
ATOM 916 C C . VAL A 1 126 ? 6.444 4.233 16.991 1.00 92.00 126 VAL A C 1
ATOM 918 O O . VAL A 1 126 ? 6.328 4.217 18.219 1.00 92.00 126 VAL A O 1
ATOM 921 N N . ILE A 1 127 ? 5.988 5.246 16.248 1.00 89.88 127 ILE A N 1
ATOM 922 C CA . ILE A 1 127 ? 5.442 6.471 16.848 1.00 89.88 127 ILE A CA 1
ATOM 923 C C . ILE A 1 127 ? 4.172 6.157 17.646 1.00 89.88 127 ILE A C 1
ATOM 925 O O . ILE A 1 127 ? 4.006 6.642 18.770 1.00 89.88 127 ILE A O 1
ATOM 929 N N . TRP A 1 128 ? 3.289 5.301 17.120 1.00 91.19 128 TRP A N 1
ATOM 930 C CA . TRP A 1 128 ? 2.094 4.860 17.837 1.00 91.19 128 TRP A CA 1
ATOM 931 C C . TRP A 1 128 ? 2.441 4.178 19.162 1.00 91.19 128 TRP A C 1
ATOM 933 O O . TRP A 1 128 ? 1.814 4.457 20.181 1.00 91.19 128 TRP A O 1
ATOM 943 N N . THR A 1 129 ? 3.458 3.316 19.182 1.00 89.31 129 THR A N 1
ATOM 944 C CA . THR A 1 129 ? 3.870 2.594 20.395 1.00 89.31 129 THR A CA 1
ATOM 945 C C . THR A 1 129 ? 4.334 3.563 21.480 1.00 89.31 129 THR A C 1
ATOM 947 O O . THR A 1 129 ? 3.931 3.423 22.639 1.00 89.31 129 THR A O 1
ATOM 950 N N . LEU A 1 130 ? 5.098 4.589 21.096 1.00 90.19 130 LEU A N 1
ATOM 951 C CA . LEU A 1 130 ? 5.554 5.653 21.994 1.00 90.19 130 LEU A CA 1
ATOM 952 C C . LEU A 1 130 ? 4.392 6.505 22.531 1.00 90.19 130 LEU A C 1
ATOM 954 O O . LEU A 1 130 ? 4.430 6.978 23.664 1.00 90.19 130 LEU A O 1
ATOM 958 N N . THR A 1 131 ? 3.318 6.651 21.751 1.00 89.88 131 THR A N 1
ATOM 959 C CA . THR A 1 131 ? 2.172 7.524 22.059 1.00 89.88 131 THR A CA 1
ATOM 960 C C . THR A 1 131 ? 0.889 6.773 22.423 1.00 89.88 131 THR A C 1
ATOM 962 O O . THR A 1 131 ? -0.174 7.382 22.544 1.00 89.88 131 THR A O 1
ATOM 965 N N . ARG A 1 132 ? 0.962 5.459 22.679 1.00 86.75 132 ARG A N 1
ATOM 966 C CA . ARG A 1 132 ? -0.210 4.571 22.845 1.00 86.75 132 ARG A CA 1
ATOM 967 C C . ARG A 1 132 ? -1.211 5.008 23.918 1.00 86.75 132 ARG A C 1
ATOM 969 O O . ARG A 1 132 ? -2.386 4.669 23.835 1.00 86.75 132 ARG A O 1
ATOM 976 N N . ARG A 1 133 ? -0.749 5.746 24.936 1.00 88.69 133 ARG A N 1
ATOM 977 C CA . ARG A 1 133 ? -1.583 6.265 26.035 1.00 88.69 133 ARG A CA 1
ATOM 978 C C . ARG A 1 133 ? -2.440 7.473 25.627 1.00 88.69 133 ARG A C 1
ATOM 980 O O . ARG A 1 133 ? -3.392 7.787 26.328 1.00 88.69 133 ARG A O 1
ATOM 987 N N . TRP A 1 134 ? -2.128 8.122 24.504 1.00 89.25 134 TRP A N 1
ATOM 988 C CA . TRP A 1 134 ? -2.729 9.386 24.073 1.00 89.25 134 TRP A CA 1
ATOM 989 C C . TRP A 1 134 ? -3.098 9.313 22.578 1.00 89.25 134 TRP A C 1
ATOM 991 O O . TRP A 1 134 ? -2.395 9.880 21.743 1.00 89.25 134 TRP A O 1
ATOM 1001 N N . PRO A 1 135 ? -4.193 8.626 22.194 1.00 83.25 135 PRO A N 1
ATOM 1002 C CA . PRO A 1 135 ? -4.499 8.338 20.787 1.00 83.25 135 PRO A CA 1
ATOM 1003 C C . PRO A 1 135 ? -4.617 9.573 19.883 1.00 83.25 135 PRO A C 1
ATOM 1005 O O . PRO A 1 135 ? -4.265 9.501 18.710 1.00 83.25 135 PRO A O 1
ATOM 1008 N N . TRP A 1 136 ? -5.087 10.700 20.422 1.00 86.00 136 TRP A N 1
ATOM 1009 C CA . TRP A 1 136 ? -5.160 11.972 19.694 1.00 86.00 136 TRP A CA 1
ATOM 1010 C C . TRP A 1 136 ? -3.794 12.625 19.517 1.00 86.00 136 TRP A C 1
ATOM 1012 O O . TRP A 1 136 ? -3.455 13.036 18.411 1.00 86.00 136 TRP A O 1
ATOM 1022 N N . LEU A 1 137 ? -2.995 12.663 20.587 1.00 88.31 137 LEU A N 1
ATOM 1023 C CA . LEU A 1 137 ? -1.621 13.159 20.528 1.00 88.31 137 LEU A CA 1
ATOM 1024 C C . LEU A 1 137 ? -0.778 12.316 19.568 1.00 88.31 137 LEU A C 1
ATOM 1026 O O . LEU A 1 137 ? 0.071 12.857 18.879 1.00 88.31 137 LEU A O 1
ATOM 1030 N N . SER A 1 138 ? -1.060 11.013 19.475 1.00 90.12 138 SER A N 1
ATOM 1031 C CA . SER A 1 138 ? -0.437 10.119 18.503 1.00 90.12 138 SER A CA 1
ATOM 1032 C C . SER A 1 138 ? -0.650 10.594 17.067 1.00 90.12 138 SER A C 1
ATOM 1034 O O . SER A 1 138 ? 0.317 10.686 16.325 1.00 90.12 138 SER A O 1
ATOM 1036 N N . VAL A 1 139 ? -1.884 10.945 16.681 1.00 92.19 139 VAL A N 1
ATOM 1037 C CA . VAL A 1 139 ? -2.171 11.440 15.322 1.00 92.19 139 VAL A CA 1
ATOM 1038 C C . VAL A 1 139 ? -1.442 12.753 15.058 1.00 92.19 139 VAL A C 1
ATOM 1040 O O . VAL A 1 139 ? -0.810 12.892 14.019 1.00 92.19 139 VAL A O 1
ATOM 1043 N N . VAL A 1 140 ? -1.506 13.695 16.004 1.00 94.06 140 VAL A N 1
ATOM 1044 C CA . VAL A 1 140 ? -0.848 15.002 15.866 1.00 94.06 140 VAL A CA 1
ATOM 1045 C C . VAL A 1 140 ? 0.666 14.838 15.752 1.00 94.06 140 VAL A C 1
ATOM 1047 O O . VAL A 1 140 ? 1.260 15.388 14.836 1.00 94.06 140 VAL A O 1
ATOM 1050 N N . LEU A 1 141 ? 1.283 14.035 16.623 1.00 94.19 141 LEU A N 1
ATOM 10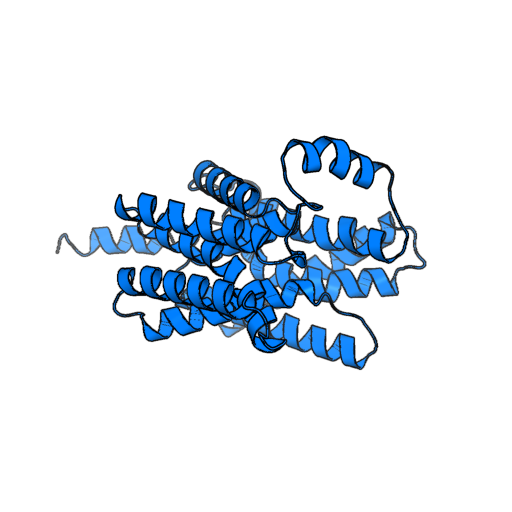51 C CA . LEU A 1 141 ? 2.725 13.800 16.602 1.00 94.19 141 LEU A CA 1
ATOM 1052 C C . LEU A 1 141 ? 3.166 13.085 15.325 1.00 94.19 141 LEU A C 1
ATOM 1054 O O . LEU A 1 141 ? 4.188 13.436 14.755 1.00 94.19 141 LEU A O 1
ATOM 1058 N N . GLN A 1 142 ? 2.416 12.084 14.867 1.00 94.62 142 GLN A N 1
ATOM 1059 C CA . GLN A 1 142 ? 2.737 11.389 13.623 1.00 94.62 142 GLN A CA 1
ATOM 1060 C C . GLN A 1 142 ? 2.619 12.303 12.407 1.00 94.62 142 GLN A C 1
ATOM 1062 O O . GLN A 1 142 ? 3.458 12.225 11.516 1.00 94.62 142 GLN A O 1
ATOM 1067 N N . LEU A 1 143 ? 1.600 13.164 12.375 1.00 95.50 143 LEU A N 1
ATOM 1068 C CA . LEU A 1 143 ? 1.437 14.149 11.316 1.00 95.50 143 LEU A CA 1
ATOM 1069 C C . LEU A 1 143 ? 2.588 15.161 11.340 1.00 95.50 143 LEU A 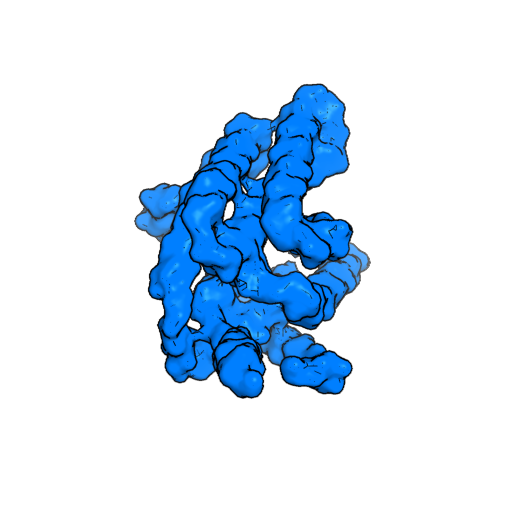C 1
ATOM 1071 O O . LEU A 1 143 ? 3.187 15.411 10.303 1.00 95.50 143 LEU A O 1
ATOM 1075 N N . GLU A 1 144 ? 2.943 15.668 12.521 1.00 96.56 144 GLU A N 1
ATOM 1076 C CA . GLU A 1 144 ? 4.074 16.581 12.710 1.00 96.56 144 GLU A CA 1
ATOM 1077 C C . GLU A 1 144 ? 5.390 15.950 12.245 1.00 96.56 144 GLU A C 1
ATOM 1079 O O . GLU A 1 144 ? 6.112 16.535 11.444 1.00 96.56 144 GLU A O 1
ATOM 1084 N N . VAL A 1 145 ? 5.678 14.716 12.672 1.00 96.44 145 VAL A N 1
ATOM 1085 C CA . VAL A 1 145 ? 6.858 13.966 12.217 1.00 96.44 145 VAL A CA 1
ATOM 1086 C C . VAL A 1 145 ? 6.830 13.776 10.701 1.00 96.44 145 VAL A C 1
ATOM 1088 O O . VAL A 1 145 ? 7.867 13.924 10.060 1.00 96.44 145 VAL A O 1
ATOM 1091 N N . ALA A 1 146 ? 5.667 13.489 10.112 1.00 96.88 146 ALA A N 1
ATOM 1092 C CA . ALA A 1 146 ? 5.544 13.337 8.668 1.00 96.88 146 ALA A CA 1
ATOM 1093 C C . ALA A 1 146 ? 5.878 14.643 7.928 1.00 96.88 146 ALA A C 1
ATOM 1095 O O . ALA A 1 146 ? 6.690 14.623 7.007 1.00 96.88 146 ALA A O 1
ATOM 1096 N N . TYR A 1 147 ? 5.324 15.780 8.365 1.00 97.69 147 TYR A N 1
ATOM 1097 C CA . TYR A 1 147 ? 5.654 17.097 7.811 1.00 97.69 147 TYR A CA 1
ATOM 1098 C C . TYR A 1 147 ? 7.139 17.426 7.971 1.00 97.69 147 TYR A C 1
ATOM 1100 O O . TYR A 1 147 ? 7.781 17.818 6.998 1.00 97.69 147 TYR A O 1
ATOM 1108 N N . LEU A 1 148 ? 7.703 17.230 9.167 1.00 97.88 148 LEU A N 1
ATOM 1109 C CA . LEU A 1 148 ? 9.117 17.491 9.433 1.00 97.88 148 LEU A CA 1
ATOM 1110 C C . LEU A 1 148 ? 10.027 16.665 8.520 1.00 97.88 148 LEU A C 1
ATOM 1112 O O . LEU A 1 148 ? 10.962 17.216 7.950 1.00 97.88 148 LEU A O 1
ATOM 1116 N N . LEU A 1 149 ? 9.743 15.372 8.336 1.00 97.81 149 LEU A N 1
ATOM 1117 C CA . LEU A 1 149 ? 10.524 14.510 7.445 1.00 97.81 149 LEU A CA 1
ATOM 1118 C C . LEU A 1 149 ? 10.381 14.916 5.974 1.00 97.81 149 LEU A C 1
ATOM 1120 O O . LEU A 1 149 ? 11.385 14.968 5.269 1.00 97.81 149 LEU A O 1
ATOM 1124 N N . VAL A 1 150 ? 9.168 15.243 5.516 1.00 97.88 150 VAL A N 1
ATOM 1125 C CA . VAL A 1 150 ? 8.926 15.704 4.137 1.00 97.88 150 VAL A CA 1
ATOM 1126 C C . VAL A 1 150 ? 9.678 17.004 3.855 1.00 97.88 150 VAL A C 1
ATOM 1128 O O . VAL A 1 150 ? 10.365 17.089 2.839 1.00 97.88 150 VAL A O 1
ATOM 1131 N N . PHE A 1 151 ? 9.614 17.996 4.746 1.00 98.19 151 PHE A N 1
ATOM 1132 C CA . PHE A 1 151 ? 10.330 19.261 4.557 1.00 98.19 151 PHE A CA 1
ATOM 1133 C C . PHE A 1 151 ? 11.847 19.108 4.704 1.00 98.19 151 PHE A C 1
ATOM 1135 O O . PHE A 1 151 ? 12.589 19.665 3.899 1.00 98.19 151 PHE A O 1
ATOM 1142 N N . ALA A 1 152 ? 12.318 18.340 5.690 1.00 97.75 152 ALA A N 1
ATOM 1143 C CA . ALA A 1 152 ? 13.747 18.112 5.890 1.00 97.75 152 ALA A CA 1
ATOM 1144 C C . ALA A 1 152 ? 14.377 17.343 4.720 1.00 97.75 152 ALA A C 1
ATOM 1146 O O . ALA A 1 152 ? 15.467 17.698 4.286 1.00 97.75 152 ALA A O 1
ATOM 1147 N N . GLY A 1 153 ? 13.690 16.333 4.176 1.00 97.44 153 GLY A N 1
ATOM 1148 C CA . GLY A 1 153 ? 14.173 15.565 3.024 1.00 97.44 153 GLY A CA 1
ATOM 1149 C C . GLY A 1 153 ? 14.148 16.330 1.695 1.00 97.44 153 GLY A C 1
ATOM 1150 O O . GLY A 1 153 ? 14.867 15.962 0.768 1.00 97.44 153 GLY A O 1
ATOM 1151 N N . ALA A 1 154 ? 13.358 17.404 1.608 1.00 97.44 154 ALA A N 1
ATOM 1152 C CA . ALA A 1 154 ? 13.279 18.280 0.439 1.00 97.44 154 ALA A CA 1
ATOM 1153 C C . ALA A 1 154 ? 14.220 19.492 0.526 1.00 97.44 154 ALA A C 1
ATOM 1155 O O . ALA A 1 154 ? 14.341 20.258 -0.431 1.00 97.44 154 ALA A O 1
ATOM 1156 N N . ALA A 1 155 ? 14.853 19.714 1.680 1.00 97.50 155 ALA A N 1
ATOM 1157 C CA . ALA A 1 155 ? 15.709 20.868 1.888 1.00 97.50 155 ALA A CA 1
ATOM 1158 C C . ALA A 1 155 ? 16.958 20.808 0.983 1.00 97.50 155 ALA A C 1
ATOM 1160 O O . ALA A 1 155 ? 17.532 19.731 0.787 1.00 97.50 155 ALA A O 1
ATOM 1161 N N . PRO A 1 156 ? 17.443 21.953 0.463 1.00 96.50 156 PRO A N 1
ATOM 1162 C CA . PRO A 1 156 ? 18.704 21.996 -0.267 1.00 96.50 156 PRO A CA 1
ATOM 1163 C C . PRO A 1 156 ? 19.852 21.452 0.591 1.00 96.50 156 PRO A C 1
ATOM 1165 O O . PRO A 1 156 ? 20.085 21.930 1.699 1.00 96.50 156 PRO A O 1
ATOM 1168 N N . GLY A 1 157 ? 20.578 20.459 0.074 1.00 95.50 157 GLY A N 1
ATOM 1169 C CA . GLY A 1 157 ? 21.680 19.816 0.795 1.00 95.50 157 GLY A CA 1
ATOM 1170 C C . GLY A 1 157 ? 21.261 18.709 1.767 1.00 95.50 157 GLY A C 1
ATOM 1171 O O . GLY A 1 157 ? 22.119 18.224 2.504 1.00 95.50 157 GLY A O 1
ATOM 1172 N N . ALA A 1 158 ? 19.989 18.291 1.771 1.00 95.75 158 ALA A N 1
ATOM 1173 C CA . ALA A 1 158 ? 19.576 17.067 2.450 1.00 95.75 158 ALA A CA 1
ATOM 1174 C C . ALA A 1 158 ? 20.395 15.873 1.934 1.00 95.75 158 ALA A C 1
ATOM 1176 O O . ALA A 1 158 ? 20.623 15.725 0.730 1.00 95.75 158 ALA A O 1
ATOM 1177 N N . ASP A 1 159 ? 20.851 15.023 2.851 1.00 96.75 159 ASP A N 1
ATOM 1178 C CA . ASP A 1 159 ? 21.525 13.789 2.473 1.00 96.75 159 ASP A CA 1
ATOM 1179 C C . ASP A 1 159 ? 20.530 12.770 1.885 1.00 96.75 159 ASP A C 1
ATOM 1181 O O . ASP A 1 159 ? 19.305 12.910 1.975 1.00 96.75 159 ASP A O 1
ATOM 1185 N N . ALA A 1 160 ? 21.061 11.712 1.266 1.00 95.19 160 ALA A N 1
ATOM 1186 C CA . ALA A 1 160 ? 20.237 10.691 0.617 1.00 95.19 160 ALA A CA 1
ATOM 1187 C C . ALA A 1 160 ? 19.273 9.995 1.597 1.00 95.19 160 ALA A C 1
ATOM 1189 O O . ALA A 1 160 ? 18.170 9.599 1.216 1.00 95.19 160 ALA A O 1
ATOM 1190 N N . LEU A 1 161 ? 19.672 9.856 2.867 1.00 94.56 161 LEU A N 1
ATOM 1191 C CA . LEU A 1 161 ? 18.842 9.230 3.889 1.00 94.56 161 LEU A CA 1
ATOM 1192 C C . LEU A 1 161 ? 17.629 10.100 4.223 1.00 94.56 161 LEU A C 1
ATOM 1194 O O . LEU A 1 161 ? 16.507 9.598 4.191 1.00 94.56 161 LEU A O 1
ATOM 1198 N N . LEU A 1 162 ? 17.831 11.386 4.521 1.00 96.25 162 LEU A N 1
ATOM 1199 C CA . LEU A 1 162 ? 16.750 12.326 4.815 1.00 96.25 162 LEU A CA 1
ATOM 1200 C C . LEU A 1 162 ? 15.800 12.462 3.630 1.00 96.25 162 LEU A C 1
ATOM 1202 O O . LEU A 1 162 ? 14.586 12.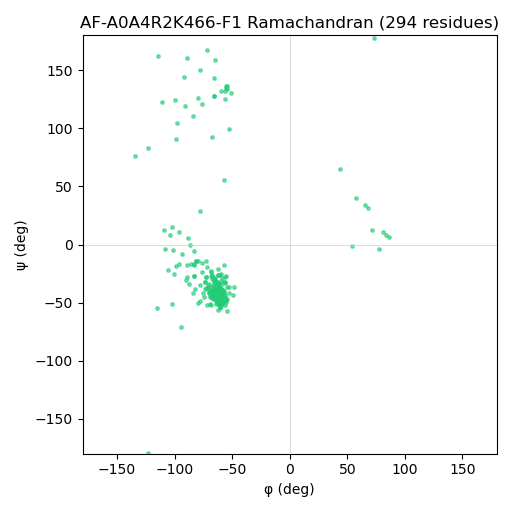424 3.824 1.00 96.25 162 LEU A O 1
ATOM 1206 N N . HIS A 1 163 ? 16.338 12.533 2.413 1.00 96.19 163 HIS A N 1
ATOM 1207 C CA . HIS A 1 163 ? 15.535 12.556 1.196 1.00 96.19 163 HIS A CA 1
ATOM 1208 C C . HIS A 1 163 ? 14.626 11.316 1.085 1.00 96.19 163 HIS A C 1
ATOM 1210 O O . HIS A 1 163 ? 13.415 11.432 0.885 1.00 96.19 163 HIS A O 1
ATOM 1216 N N . HIS A 1 164 ? 15.166 10.113 1.311 1.00 94.12 164 HIS A N 1
ATOM 1217 C CA . HIS A 1 164 ? 14.360 8.890 1.328 1.00 94.12 164 HIS A CA 1
ATOM 1218 C C . HIS A 1 164 ? 13.350 8.841 2.476 1.00 94.12 164 HIS A C 1
ATOM 1220 O O . HIS A 1 164 ? 12.231 8.370 2.274 1.00 94.12 164 HIS A O 1
ATOM 1226 N N . LEU A 1 165 ? 13.703 9.328 3.666 1.00 95.75 165 LEU A N 1
ATOM 1227 C CA . LEU A 1 165 ? 12.772 9.400 4.792 1.00 95.75 165 LEU A CA 1
ATOM 1228 C C . LEU A 1 165 ? 11.604 10.348 4.507 1.00 95.75 165 LEU A C 1
ATOM 1230 O O . LEU A 1 165 ? 10.479 10.038 4.894 1.00 95.75 165 LEU A O 1
ATOM 1234 N N . GLY A 1 166 ? 11.840 11.449 3.794 1.00 96.50 166 GLY A N 1
ATOM 1235 C CA . GLY A 1 166 ? 10.782 12.339 3.330 1.00 96.50 166 GLY A CA 1
ATOM 1236 C C . GLY A 1 166 ? 9.824 11.661 2.347 1.00 96.50 166 GLY A C 1
ATOM 1237 O O . GLY A 1 166 ? 8.611 11.701 2.550 1.00 96.50 166 GLY A O 1
ATOM 1238 N N . LEU A 1 167 ? 10.354 10.921 1.366 1.00 95.25 167 LEU A N 1
ATOM 1239 C CA . LEU A 1 167 ? 9.546 10.102 0.448 1.00 95.25 167 LEU A CA 1
ATOM 1240 C C . LEU A 1 167 ? 8.756 8.993 1.170 1.00 95.25 167 LEU A C 1
ATOM 1242 O O . LEU A 1 167 ? 7.651 8.644 0.764 1.00 95.25 167 LEU A O 1
ATOM 1246 N N . VAL A 1 168 ? 9.303 8.410 2.241 1.00 95.50 168 VAL A N 1
ATOM 1247 C CA . VAL A 1 168 ? 8.589 7.431 3.084 1.00 95.50 168 VAL A CA 1
ATOM 1248 C C . VAL A 1 168 ? 7.471 8.106 3.880 1.00 95.50 168 VAL A C 1
ATOM 1250 O O . VAL A 1 168 ? 6.366 7.568 3.979 1.00 95.50 168 VAL A O 1
ATOM 1253 N N . ALA A 1 169 ? 7.749 9.275 4.458 1.00 96.50 169 ALA A N 1
ATOM 1254 C CA . ALA A 1 169 ? 6.818 10.013 5.304 1.00 96.50 169 ALA A CA 1
ATOM 1255 C C . ALA A 1 169 ? 5.544 10.443 4.562 1.00 96.50 169 ALA A C 1
ATOM 1257 O O . ALA A 1 169 ? 4.481 10.527 5.177 1.00 96.50 169 ALA A O 1
ATOM 1258 N N . GLU A 1 170 ? 5.616 10.611 3.243 1.00 95.44 170 GLU A N 1
ATOM 1259 C CA . GLU A 1 170 ? 4.471 10.885 2.370 1.00 95.44 170 GLU A CA 1
ATOM 1260 C C . GLU A 1 170 ? 3.342 9.835 2.462 1.00 95.44 170 GLU A C 1
ATOM 1262 O O . GLU A 1 170 ? 2.167 10.146 2.270 1.00 95.44 170 GLU A O 1
ATOM 1267 N N . TYR A 1 171 ? 3.666 8.586 2.811 1.00 95.19 171 TYR A N 1
ATOM 1268 C CA . TYR A 1 171 ? 2.683 7.506 2.946 1.00 95.19 171 TYR A CA 1
ATOM 1269 C C . TYR A 1 171 ? 1.969 7.504 4.309 1.00 95.19 171 TYR A C 1
ATOM 1271 O O . TYR A 1 171 ? 0.907 6.887 4.450 1.00 95.19 171 TYR A O 1
ATOM 1279 N N . LEU A 1 172 ? 2.520 8.180 5.329 1.00 95.56 172 LEU A N 1
ATOM 1280 C CA . LEU A 1 172 ? 1.937 8.224 6.677 1.00 95.56 172 LEU A CA 1
ATOM 1281 C C . LEU A 1 172 ? 0.507 8.790 6.712 1.00 95.56 172 LEU A C 1
ATOM 1283 O O . LEU A 1 172 ? -0.331 8.188 7.390 1.00 95.56 172 LEU A O 1
ATOM 1287 N N . PRO A 1 173 ? 0.164 9.871 5.985 1.00 95.81 173 PRO A N 1
ATOM 1288 C CA . PRO A 1 173 ? -1.199 10.377 5.909 1.00 95.81 173 PRO A CA 1
ATOM 1289 C C . PRO A 1 173 ? -2.270 9.333 5.607 1.00 95.81 173 PRO A C 1
ATOM 1291 O O . PRO A 1 173 ? -3.348 9.400 6.189 1.00 95.81 173 PRO A O 1
ATOM 1294 N N . ALA A 1 174 ? -1.992 8.335 4.763 1.00 95.75 174 ALA A N 1
ATOM 1295 C CA . ALA A 1 174 ? -2.957 7.278 4.463 1.00 95.75 174 ALA A CA 1
ATOM 1296 C C . ALA A 1 174 ? -3.303 6.451 5.718 1.00 95.75 174 ALA A C 1
ATOM 1298 O O . ALA A 1 174 ? -4.477 6.221 6.018 1.00 95.75 174 ALA A O 1
ATOM 1299 N N . LEU A 1 175 ? -2.293 6.072 6.509 1.00 95.19 175 LEU A N 1
ATOM 1300 C CA . LEU A 1 175 ? -2.484 5.394 7.797 1.00 95.19 175 LEU A CA 1
ATOM 1301 C C . LEU A 1 175 ? -3.203 6.304 8.806 1.00 95.19 175 LEU A C 1
ATOM 1303 O O . LEU A 1 175 ? -4.123 5.865 9.501 1.00 95.19 175 LEU A O 1
ATOM 1307 N N . LEU A 1 176 ? -2.833 7.587 8.858 1.00 95.06 176 LEU A N 1
ATOM 1308 C CA . LEU A 1 176 ? -3.453 8.567 9.753 1.00 95.06 176 LEU A CA 1
ATOM 1309 C C . LEU A 1 176 ? -4.927 8.798 9.431 1.00 95.06 176 LEU A C 1
ATOM 1311 O O . LEU A 1 176 ? -5.746 8.832 10.346 1.00 95.06 176 LEU A O 1
ATOM 1315 N N . ILE A 1 177 ? -5.291 8.872 8.153 1.00 94.69 177 ILE A N 1
ATOM 1316 C CA . ILE A 1 177 ? -6.682 8.945 7.701 1.00 94.69 177 ILE A CA 1
ATOM 1317 C C . ILE A 1 177 ? -7.463 7.727 8.192 1.00 94.69 177 ILE A C 1
ATOM 1319 O O . ILE A 1 177 ? -8.539 7.886 8.766 1.00 94.69 177 ILE A O 1
ATOM 1323 N N . GLY A 1 178 ? -6.918 6.516 8.047 1.00 93.06 178 GLY A N 1
ATOM 1324 C CA . GLY A 1 178 ? -7.536 5.308 8.598 1.00 93.06 178 GLY A CA 1
ATOM 1325 C C . GLY A 1 178 ? -7.766 5.403 10.112 1.00 93.06 178 GLY A C 1
ATOM 1326 O O . GLY A 1 178 ? -8.859 5.114 10.611 1.00 93.06 178 GLY A O 1
ATOM 1327 N N . GLN A 1 179 ? -6.762 5.885 10.848 1.00 91.94 179 GLN A N 1
ATOM 1328 C CA . GLN A 1 179 ? -6.857 6.096 12.293 1.00 91.94 179 GLN A CA 1
ATOM 1329 C C . GLN A 1 179 ? -7.922 7.145 12.648 1.00 91.94 179 GLN A C 1
ATOM 1331 O O . GLN A 1 179 ? -8.703 6.938 13.577 1.00 91.94 179 GLN A O 1
ATOM 1336 N N . LEU A 1 180 ? -8.008 8.239 11.895 1.00 92.00 180 LEU A N 1
ATOM 1337 C CA . LEU A 1 180 ? -9.006 9.296 12.052 1.00 92.00 180 LEU A CA 1
ATOM 1338 C C . LEU A 1 180 ? -10.435 8.801 11.766 1.00 92.00 180 LEU A C 1
ATOM 1340 O O . LEU A 1 180 ? -11.346 9.068 12.554 1.00 92.00 180 LEU A O 1
ATOM 1344 N N . ILE A 1 181 ? -10.624 8.016 10.701 1.00 90.69 181 ILE A N 1
ATOM 1345 C CA . ILE A 1 181 ? -11.895 7.366 10.332 1.00 90.69 181 ILE A CA 1
ATOM 1346 C C . ILE A 1 181 ? -12.384 6.428 11.446 1.00 90.69 181 ILE A C 1
ATOM 1348 O O . ILE A 1 181 ? -13.595 6.306 11.681 1.00 90.69 181 ILE A O 1
ATOM 1352 N N . ARG A 1 182 ? -11.455 5.762 12.143 1.00 88.62 182 ARG A N 1
ATOM 1353 C CA . ARG A 1 182 ? -11.751 4.928 13.315 1.00 88.62 182 ARG A CA 1
ATOM 1354 C C . ARG A 1 182 ? -12.164 5.761 14.529 1.00 88.62 182 ARG A C 1
ATOM 1356 O O . ARG A 1 182 ? -13.074 5.349 15.240 1.00 88.62 182 ARG A O 1
ATOM 1363 N N . LEU A 1 183 ? -11.509 6.899 14.771 1.00 86.81 183 LEU A N 1
ATOM 1364 C CA . LEU A 1 183 ? -11.785 7.768 15.922 1.00 86.81 183 LEU A CA 1
ATOM 1365 C C . LEU A 1 183 ? -13.108 8.550 15.792 1.00 86.81 183 LEU A C 1
ATOM 1367 O O . LEU A 1 183 ? -13.719 8.853 16.811 1.00 86.81 183 LEU A O 1
ATOM 1371 N N . GLY A 1 184 ? -13.570 8.853 14.572 1.00 80.50 184 GLY A N 1
ATOM 1372 C CA . GLY A 1 184 ? -14.964 9.242 14.301 1.00 80.50 184 GLY A CA 1
ATOM 1373 C C . GLY A 1 184 ? -15.434 10.599 14.853 1.00 80.50 184 GLY A C 1
ATOM 1374 O O . GLY A 1 184 ? -16.604 10.739 15.190 1.00 80.50 184 GLY A O 1
ATOM 1375 N N . THR A 1 185 ? -14.561 11.607 14.956 1.00 74.75 185 THR A N 1
ATOM 1376 C CA . THR A 1 185 ? -14.909 12.934 15.527 1.00 74.75 185 THR A CA 1
ATOM 1377 C C . THR A 1 185 ? -14.848 14.075 14.510 1.00 74.75 185 THR A C 1
ATOM 1379 O O . THR A 1 185 ? -14.110 13.978 13.539 1.00 74.75 185 THR A O 1
ATOM 1382 N N . LEU A 1 186 ? -15.473 15.223 14.798 1.00 72.25 186 LEU A N 1
ATOM 1383 C CA . LEU A 1 186 ? -15.324 16.456 14.001 1.00 72.25 186 LEU A CA 1
ATOM 1384 C C . LEU A 1 186 ? -13.865 16.930 13.842 1.00 72.25 186 LEU A C 1
ATOM 1386 O O . LEU A 1 186 ? -13.494 17.428 12.783 1.00 72.25 186 LEU A O 1
ATOM 1390 N N . ARG A 1 187 ? -13.002 16.712 14.847 1.00 77.06 187 ARG A N 1
ATOM 1391 C CA . ARG A 1 187 ? -11.557 17.022 14.766 1.00 77.06 187 ARG A CA 1
ATOM 1392 C C . ARG A 1 187 ? -10.838 16.218 13.677 1.00 77.06 187 ARG A C 1
ATOM 1394 O O . ARG A 1 187 ? -9.786 16.635 13.201 1.00 77.06 187 ARG A O 1
ATOM 1401 N N . ALA A 1 188 ? -11.420 15.094 13.256 1.00 82.56 188 ALA A N 1
ATOM 1402 C CA . ALA A 1 188 ? -10.903 14.283 12.164 1.00 82.56 188 ALA A CA 1
ATOM 1403 C C . ALA A 1 188 ? -11.023 14.975 10.806 1.00 82.56 188 ALA A C 1
ATOM 1405 O O . ALA A 1 188 ? -10.245 14.656 9.917 1.00 82.56 188 ALA A O 1
ATOM 1406 N N . LEU A 1 189 ? -11.947 15.929 10.647 1.00 84.56 189 LEU A N 1
ATOM 1407 C CA . LEU A 1 189 ? -12.077 16.673 9.400 1.00 84.56 189 LEU A CA 1
ATOM 1408 C C . LEU A 1 189 ? -10.869 17.589 9.187 1.00 84.56 189 LEU A C 1
ATOM 1410 O O . LEU A 1 189 ? -10.215 17.496 8.156 1.00 84.56 189 LEU A O 1
ATOM 1414 N N . ALA A 1 190 ? -10.529 18.415 10.182 1.00 85.94 190 ALA A N 1
ATOM 1415 C CA . ALA A 1 190 ? -9.393 19.335 10.089 1.00 85.94 190 ALA A CA 1
ATOM 1416 C C . ALA A 1 190 ? -8.064 18.582 9.913 1.00 85.94 190 ALA A C 1
ATOM 1418 O O . ALA A 1 190 ? -7.293 18.883 9.006 1.00 85.94 190 ALA A O 1
ATOM 1419 N N . LEU A 1 191 ? -7.828 17.547 10.727 1.00 89.38 191 LEU A N 1
ATOM 1420 C CA . LEU A 1 191 ? -6.638 16.702 10.592 1.00 89.38 191 LEU A CA 1
ATOM 1421 C C . LEU A 1 191 ? -6.637 15.909 9.277 1.00 89.38 191 LEU A C 1
ATOM 1423 O O . LEU A 1 191 ? -5.576 15.686 8.706 1.00 89.38 191 LEU A O 1
ATOM 1427 N N . GLY A 1 192 ? -7.809 15.516 8.775 1.00 88.56 192 GLY A N 1
ATOM 1428 C CA . GLY A 1 192 ? -7.959 14.846 7.486 1.00 88.56 192 GLY A CA 1
ATOM 1429 C C . GLY A 1 192 ? -7.579 15.747 6.313 1.00 88.56 192 GLY A C 1
ATOM 1430 O O . GLY A 1 192 ? -6.875 15.297 5.416 1.00 88.56 192 GLY A O 1
ATOM 1431 N N . VAL A 1 193 ? -7.962 17.028 6.351 1.00 92.25 193 VAL A N 1
ATOM 1432 C CA . VAL A 1 193 ? -7.531 18.023 5.353 1.00 92.25 193 VAL A CA 1
ATOM 1433 C C . VAL A 1 193 ? -6.010 18.169 5.364 1.00 92.25 193 VAL A C 1
ATOM 1435 O O . VAL A 1 193 ? -5.397 18.141 4.302 1.00 92.25 193 VAL A O 1
ATOM 1438 N N . LEU A 1 194 ? -5.385 18.240 6.544 1.00 94.12 194 LEU A N 1
ATOM 1439 C CA . LEU A 1 194 ? -3.922 18.280 6.648 1.00 94.12 194 LEU A CA 1
ATOM 1440 C C . LEU A 1 194 ? -3.269 16.994 6.115 1.00 94.12 194 LEU A C 1
ATOM 1442 O O . LEU A 1 194 ? -2.287 17.060 5.384 1.00 94.12 194 LEU A O 1
ATOM 1446 N N . CYS A 1 195 ? -3.848 15.823 6.395 1.00 94.50 195 CYS A N 1
ATOM 1447 C CA . CYS A 1 195 ? -3.368 14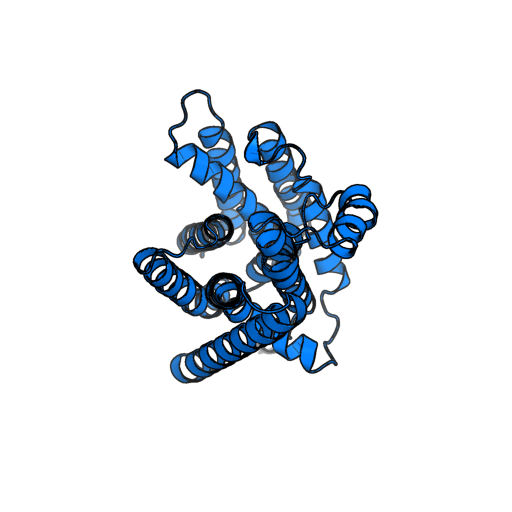.559 5.833 1.00 94.50 195 CYS A CA 1
ATOM 1448 C C . CYS A 1 195 ? -3.410 14.559 4.294 1.00 94.50 195 CYS A C 1
ATOM 1450 O O . CYS A 1 195 ? -2.492 14.047 3.669 1.00 94.50 195 CYS A O 1
ATOM 1452 N N . VAL A 1 196 ? -4.430 15.148 3.667 1.00 94.00 196 VAL A N 1
ATOM 1453 C CA . VAL A 1 196 ? -4.486 15.291 2.197 1.00 94.00 196 VAL A CA 1
ATOM 1454 C C . VAL A 1 196 ? -3.516 16.366 1.689 1.00 94.00 196 VAL A C 1
ATOM 1456 O O . VAL A 1 196 ? -2.969 16.238 0.597 1.00 94.00 196 VAL A O 1
ATOM 1459 N N . GLY A 1 197 ? -3.273 17.411 2.482 1.00 95.75 197 GLY A N 1
ATOM 1460 C CA . GLY A 1 197 ? -2.336 18.479 2.143 1.00 95.75 197 GLY A CA 1
ATOM 1461 C C . GLY A 1 197 ? -0.880 18.017 2.072 1.00 95.75 197 GLY A C 1
ATOM 1462 O O . GLY A 1 197 ? -0.136 18.524 1.239 1.00 95.75 197 GLY A O 1
ATOM 1463 N N . LEU A 1 198 ? -0.460 17.054 2.902 1.00 96.00 198 LEU A N 1
ATOM 1464 C CA . LEU A 1 198 ? 0.937 16.607 2.926 1.00 96.00 198 LEU A CA 1
ATOM 1465 C C . LEU A 1 198 ? 1.404 15.967 1.598 1.00 96.00 198 LEU A C 1
ATOM 1467 O O . LEU A 1 198 ? 2.427 16.423 1.094 1.00 96.00 198 LEU A O 1
ATOM 1471 N N . PRO A 1 199 ? 0.693 14.994 0.987 1.00 95.31 199 PRO A N 1
ATOM 1472 C CA . PRO A 1 199 ? 1.049 14.477 -0.336 1.00 95.31 199 PRO A CA 1
ATOM 1473 C C . PRO A 1 199 ? 1.080 15.570 -1.407 1.00 95.31 199 PRO A C 1
ATOM 1475 O O . PRO A 1 199 ? 2.006 15.609 -2.204 1.00 95.31 199 PRO A O 1
ATOM 1478 N N . ALA A 1 200 ? 0.139 16.525 -1.373 1.00 95.56 200 ALA A N 1
ATOM 1479 C CA . ALA A 1 200 ? 0.150 17.651 -2.309 1.00 95.56 200 ALA A CA 1
ATOM 1480 C C . ALA A 1 200 ? 1.415 18.508 -2.151 1.00 95.56 200 ALA A C 1
ATOM 1482 O O . ALA A 1 200 ? 2.015 18.904 -3.144 1.00 95.56 200 ALA A O 1
ATOM 1483 N N . VAL A 1 201 ? 1.848 18.777 -0.917 1.00 96.81 201 VAL A N 1
ATOM 1484 C CA . VAL A 1 201 ? 3.115 19.477 -0.658 1.00 96.81 201 VAL A CA 1
ATOM 1485 C C . VAL A 1 201 ? 4.301 18.640 -1.141 1.00 96.81 201 VAL A C 1
ATOM 1487 O O . VAL A 1 201 ? 5.172 19.168 -1.826 1.00 96.81 201 VAL A O 1
ATOM 1490 N N . ALA A 1 202 ? 4.326 17.341 -0.843 1.00 96.19 202 ALA A N 1
ATOM 1491 C CA . ALA A 1 202 ? 5.401 16.449 -1.263 1.00 96.19 202 ALA A CA 1
ATOM 1492 C C . ALA A 1 202 ? 5.533 16.373 -2.796 1.00 96.19 202 ALA A C 1
ATOM 1494 O O . ALA A 1 202 ? 6.645 16.471 -3.304 1.00 96.19 202 ALA A O 1
ATOM 1495 N N . GLU A 1 203 ? 4.427 16.316 -3.542 1.00 94.19 203 GLU A N 1
ATOM 1496 C CA . GLU A 1 203 ? 4.423 16.360 -5.015 1.00 94.19 203 GLU A CA 1
ATOM 1497 C C . GLU A 1 203 ? 5.109 17.602 -5.598 1.00 94.19 203 GLU A C 1
ATOM 1499 O O . GLU A 1 203 ? 5.699 17.533 -6.674 1.00 94.19 203 GLU A O 1
ATOM 1504 N N . HIS A 1 204 ? 5.037 18.741 -4.902 1.00 95.94 204 HIS A N 1
ATOM 1505 C CA . HIS A 1 204 ? 5.693 19.978 -5.335 1.00 95.94 204 HIS A CA 1
ATOM 1506 C C . HIS A 1 204 ? 7.168 20.034 -4.926 1.00 95.94 204 HIS A C 1
ATOM 1508 O O . HIS A 1 204 ? 7.957 20.728 -5.565 1.00 95.94 204 HIS A O 1
ATOM 1514 N N . LEU A 1 205 ? 7.531 19.348 -3.841 1.00 96.94 205 LEU A N 1
ATOM 1515 C CA . LEU A 1 205 ? 8.872 19.388 -3.264 1.00 96.94 205 LEU A CA 1
ATOM 1516 C C . LEU A 1 205 ? 9.810 18.315 -3.833 1.00 96.94 205 LEU A C 1
ATOM 1518 O O . LEU A 1 205 ? 11.013 18.551 -3.915 1.00 96.94 205 LEU A O 1
ATOM 1522 N N . TYR A 1 206 ? 9.279 17.158 -4.228 1.00 95.88 206 TYR A N 1
ATOM 1523 C CA . TYR A 1 206 ? 10.050 16.016 -4.719 1.00 95.88 206 TYR A CA 1
ATOM 1524 C C . TYR A 1 206 ? 9.806 15.813 -6.212 1.00 95.88 206 TYR A C 1
ATOM 1526 O O . TYR A 1 206 ? 8.676 15.591 -6.649 1.00 95.88 206 TYR A O 1
ATOM 1534 N N . GLN A 1 207 ? 10.877 15.830 -7.006 1.00 94.00 207 GLN A N 1
ATOM 1535 C CA . GLN A 1 207 ? 10.780 15.603 -8.451 1.00 94.00 207 GLN A CA 1
ATOM 1536 C C . GLN A 1 207 ? 10.265 14.194 -8.769 1.00 94.00 207 GLN A C 1
ATOM 1538 O O . GLN A 1 207 ? 9.517 14.013 -9.728 1.00 94.00 207 GLN A O 1
ATOM 1543 N N . GLU A 1 208 ? 10.595 13.215 -7.927 1.00 90.81 208 GLU A N 1
ATOM 1544 C CA . GLU A 1 208 ? 10.156 11.822 -8.026 1.00 90.81 208 GLU A CA 1
ATOM 1545 C C . GLU A 1 208 ? 8.635 11.671 -7.944 1.00 90.81 208 GLU A C 1
ATOM 1547 O O . GLU A 1 208 ? 8.096 10.690 -8.448 1.00 90.81 208 GLU A O 1
ATOM 1552 N N . LEU A 1 209 ? 7.963 12.623 -7.292 1.00 90.12 209 LEU A N 1
ATOM 1553 C CA . LEU A 1 209 ? 6.517 12.638 -7.074 1.00 90.12 209 LEU A CA 1
ATOM 1554 C C . LEU A 1 209 ? 5.791 13.575 -8.049 1.00 90.12 209 LEU A C 1
ATOM 1556 O O . LEU A 1 209 ? 4.559 13.605 -8.093 1.00 90.12 209 LEU A O 1
ATOM 1560 N N . SER A 1 210 ? 6.534 14.316 -8.873 1.00 87.88 210 SER A N 1
ATOM 1561 C CA . SER A 1 210 ? 5.950 15.274 -9.807 1.00 87.88 210 SER A CA 1
ATOM 1562 C C . SER A 1 210 ? 5.111 14.577 -10.885 1.00 87.88 210 SER A C 1
ATOM 1564 O O . SER A 1 210 ? 5.554 13.645 -11.553 1.00 87.88 210 SER A O 1
ATOM 1566 N N . GLY A 1 211 ? 3.863 15.023 -11.049 1.00 83.06 211 GLY A N 1
ATOM 1567 C CA . GLY A 1 211 ? 2.950 14.475 -12.055 1.00 83.06 211 GLY A CA 1
ATOM 1568 C C . GLY A 1 211 ? 2.255 13.168 -11.663 1.00 83.06 211 GLY A C 1
ATOM 1569 O O . GLY A 1 211 ? 1.586 12.584 -12.515 1.00 83.06 211 GLY A O 1
ATOM 1570 N N . TRP A 1 212 ? 2.337 12.742 -10.396 1.00 82.00 212 TRP A N 1
ATOM 1571 C CA . TRP A 1 212 ? 1.718 11.495 -9.924 1.00 82.00 212 TRP A CA 1
ATOM 1572 C C . TRP A 1 212 ? 0.340 11.647 -9.268 1.00 82.00 212 TRP A C 1
ATOM 1574 O O . TRP A 1 212 ? -0.395 10.660 -9.182 1.00 82.00 212 TRP A O 1
ATOM 1584 N N . TRP A 1 213 ? -0.049 12.864 -8.864 1.00 89.00 213 TRP A N 1
ATOM 1585 C CA . TRP A 1 213 ? -1.391 13.175 -8.344 1.00 89.00 213 TRP A CA 1
ATOM 1586 C C . TRP A 1 213 ? -1.745 12.312 -7.111 1.00 89.00 213 TRP A C 1
ATOM 1588 O O . TRP A 1 213 ? -2.869 11.819 -6.941 1.00 89.00 213 TRP A O 1
ATOM 1598 N N . HIS A 1 214 ? -0.768 12.096 -6.231 1.00 90.12 214 HIS A N 1
ATOM 1599 C CA . HIS A 1 214 ? -0.893 11.335 -4.992 1.00 90.12 214 HIS A CA 1
ATOM 1600 C C . HIS A 1 214 ? -1.958 11.904 -4.051 1.00 90.12 214 HIS A C 1
ATOM 1602 O O . HIS A 1 214 ? -2.750 11.138 -3.500 1.00 90.12 214 HIS A O 1
ATOM 1608 N N . ALA A 1 215 ? -2.065 13.224 -3.912 1.00 92.50 215 ALA A N 1
ATOM 1609 C CA . ALA A 1 215 ? -3.092 13.876 -3.109 1.00 92.50 215 ALA A CA 1
ATOM 1610 C C . ALA A 1 215 ? -4.502 13.512 -3.590 1.00 92.50 215 ALA A C 1
ATOM 1612 O O . ALA A 1 215 ? -5.365 13.142 -2.789 1.00 92.50 215 ALA A O 1
ATOM 1613 N N . LEU A 1 216 ? -4.726 13.541 -4.907 1.00 92.00 216 LEU A N 1
ATOM 1614 C CA . LEU A 1 216 ? -5.998 13.133 -5.498 1.00 92.00 216 LEU A CA 1
ATOM 1615 C C . LEU A 1 216 ? -6.248 11.633 -5.290 1.00 92.00 216 LEU A C 1
ATOM 1617 O O . LEU A 1 216 ? -7.355 11.229 -4.930 1.00 92.00 216 LEU A O 1
ATOM 1621 N N . THR A 1 217 ? -5.212 10.807 -5.435 1.00 91.56 217 THR A N 1
ATOM 1622 C CA . THR A 1 217 ? -5.299 9.367 -5.164 1.00 91.56 217 THR A CA 1
ATOM 1623 C C . THR A 1 217 ? -5.678 9.077 -3.708 1.00 91.56 217 THR A C 1
ATOM 1625 O O . THR A 1 217 ? -6.522 8.216 -3.447 1.00 91.56 217 THR A O 1
ATOM 1628 N N . VAL A 1 218 ? -5.136 9.836 -2.752 1.00 93.25 218 VAL A N 1
ATOM 1629 C CA . VAL A 1 218 ? -5.524 9.760 -1.339 1.00 93.25 218 VAL A CA 1
ATOM 1630 C C . VAL A 1 218 ? -6.995 10.115 -1.159 1.00 93.25 218 VAL A C 1
ATOM 1632 O O . VAL A 1 218 ? -7.710 9.376 -0.479 1.00 93.25 218 VAL A O 1
ATOM 1635 N N . VAL A 1 219 ? -7.488 11.171 -1.814 1.00 94.00 219 VAL A N 1
ATOM 1636 C CA . VAL A 1 219 ? -8.915 11.531 -1.786 1.00 94.00 219 VAL A CA 1
ATOM 1637 C C . VAL A 1 219 ? -9.787 10.394 -2.326 1.00 94.00 219 VAL A C 1
ATOM 1639 O O . VAL A 1 219 ? -10.759 10.016 -1.667 1.00 94.00 219 VAL A O 1
ATOM 1642 N N . TYR A 1 220 ? -9.432 9.780 -3.460 1.00 92.88 220 TYR A N 1
ATOM 1643 C CA . TYR A 1 220 ? -10.160 8.613 -3.973 1.00 92.88 220 TYR A CA 1
ATOM 1644 C C . TYR A 1 220 ? -10.150 7.446 -2.992 1.00 92.88 220 TYR A C 1
ATOM 1646 O O . TYR A 1 220 ? -11.197 6.843 -2.750 1.00 92.88 220 TYR A O 1
ATOM 1654 N N . ALA A 1 221 ? -8.998 7.140 -2.391 1.00 93.38 221 ALA A N 1
ATOM 1655 C CA . ALA A 1 221 ? -8.892 6.074 -1.406 1.00 93.38 221 ALA A CA 1
ATOM 1656 C C . ALA A 1 221 ? -9.804 6.331 -0.197 1.00 93.38 221 ALA A C 1
ATOM 1658 O O . ALA A 1 221 ? -10.485 5.410 0.262 1.00 93.38 221 ALA A O 1
ATOM 1659 N N . VAL A 1 222 ? -9.883 7.579 0.283 1.00 92.62 222 VAL A N 1
ATOM 1660 C CA . VAL A 1 222 ? -10.805 7.981 1.356 1.00 92.62 222 VAL A CA 1
ATOM 1661 C C . VAL A 1 222 ? -12.254 7.766 0.928 1.00 92.62 222 VAL A C 1
ATOM 1663 O O . VAL A 1 222 ? -13.004 7.103 1.643 1.00 92.62 222 VAL A O 1
ATOM 1666 N N . LEU A 1 223 ? -12.654 8.283 -0.236 1.00 93.12 223 LEU A N 1
ATOM 1667 C CA . LEU A 1 223 ? -14.029 8.182 -0.730 1.00 93.12 223 LEU A CA 1
ATOM 1668 C C . LEU A 1 223 ? -14.457 6.725 -0.927 1.00 93.12 223 LEU A C 1
ATOM 1670 O O . LEU A 1 223 ? -15.526 6.332 -0.460 1.00 93.12 223 LEU A O 1
ATOM 1674 N N . LEU A 1 224 ? -13.611 5.905 -1.553 1.00 92.94 224 LEU A N 1
ATOM 1675 C CA . LEU A 1 224 ? -13.852 4.472 -1.729 1.00 92.94 224 LEU A CA 1
ATOM 1676 C C . LEU A 1 224 ? -13.944 3.755 -0.384 1.00 92.94 224 LEU A C 1
ATOM 1678 O O . LEU A 1 224 ? -14.844 2.937 -0.187 1.00 92.94 224 LEU A O 1
ATOM 1682 N N . THR A 1 225 ? -13.066 4.096 0.561 1.00 92.00 225 THR A N 1
ATOM 1683 C CA . THR A 1 225 ? -13.115 3.539 1.915 1.00 92.00 225 THR A CA 1
ATOM 1684 C C . THR A 1 225 ? -14.439 3.869 2.586 1.00 92.00 225 THR A C 1
ATOM 1686 O O . THR A 1 225 ? -15.124 2.967 3.059 1.00 92.00 225 THR A O 1
ATOM 1689 N N . LEU A 1 226 ? -14.846 5.139 2.591 1.00 90.38 226 LEU A N 1
ATOM 1690 C CA . LEU A 1 226 ? -16.105 5.578 3.193 1.00 90.38 226 LEU A CA 1
ATOM 1691 C C . LEU A 1 226 ? -17.327 4.947 2.510 1.00 90.38 226 LEU A C 1
ATOM 1693 O O . LEU A 1 226 ? -18.265 4.549 3.198 1.00 90.38 226 LEU A O 1
ATOM 1697 N N . LEU A 1 227 ? -17.301 4.803 1.183 1.00 91.19 227 LEU A N 1
ATOM 1698 C CA . LEU A 1 227 ? -18.378 4.208 0.392 1.00 91.19 227 LEU A CA 1
ATOM 1699 C C . LEU A 1 227 ? -18.540 2.703 0.654 1.00 91.19 227 LEU A C 1
ATOM 1701 O O . LEU A 1 227 ? -19.661 2.191 0.684 1.00 91.19 227 LEU A O 1
ATOM 1705 N N . LEU A 1 228 ? -17.429 1.979 0.797 1.00 89.06 228 LEU A N 1
ATOM 1706 C CA . LEU A 1 228 ? -17.423 0.526 0.977 1.00 89.06 228 LEU A CA 1
ATOM 1707 C C . LEU A 1 228 ? -17.496 0.111 2.451 1.00 89.06 228 LEU A C 1
ATOM 1709 O O . LEU A 1 228 ? -17.876 -1.027 2.750 1.00 89.06 228 LEU A O 1
ATOM 1713 N N . ARG A 1 229 ? -17.198 1.027 3.379 1.00 83.19 229 ARG A N 1
ATOM 1714 C CA . ARG A 1 229 ? -17.245 0.775 4.820 1.00 83.19 229 ARG A CA 1
ATOM 1715 C C . ARG A 1 229 ? -18.625 0.281 5.245 1.00 83.19 229 ARG A C 1
ATOM 1717 O O . ARG A 1 229 ? -19.662 0.845 4.912 1.00 83.19 229 ARG A O 1
ATOM 1724 N N . GLY A 1 230 ? -18.633 -0.793 6.031 1.00 72.44 230 GLY A N 1
ATOM 1725 C CA . GLY A 1 230 ? -19.859 -1.360 6.597 1.00 72.44 230 GLY A CA 1
ATOM 1726 C C . GLY A 1 230 ? -20.693 -2.194 5.622 1.00 72.44 230 GLY A C 1
ATOM 1727 O O . GLY A 1 230 ? -21.663 -2.819 6.058 1.00 72.44 230 GLY A O 1
ATOM 1728 N N . ARG A 1 231 ? -20.312 -2.291 4.340 1.00 78.00 231 ARG A N 1
ATOM 1729 C CA . ARG A 1 231 ? -20.969 -3.200 3.396 1.00 78.00 231 ARG A CA 1
ATOM 1730 C C . ARG A 1 231 ? -20.518 -4.634 3.660 1.00 78.00 231 ARG A C 1
ATOM 1732 O O . ARG A 1 231 ? -19.335 -4.954 3.635 1.00 78.00 231 ARG A O 1
ATOM 1739 N N . GLY A 1 232 ? -21.476 -5.508 3.963 1.00 72.12 232 GLY A N 1
ATOM 1740 C CA . GLY A 1 232 ? -21.196 -6.919 4.214 1.00 72.12 232 GLY A CA 1
ATOM 1741 C C . GLY A 1 232 ? -20.681 -7.618 2.955 1.00 72.12 232 GLY A C 1
ATOM 1742 O O . GLY A 1 232 ? -21.329 -7.572 1.911 1.00 72.12 232 GLY A O 1
ATOM 1743 N N . ILE A 1 233 ? -19.546 -8.309 3.061 1.00 79.69 233 ILE A N 1
ATOM 1744 C CA . ILE A 1 233 ? -18.976 -9.070 1.944 1.00 79.69 233 ILE A CA 1
ATOM 1745 C C . ILE A 1 233 ? -19.624 -10.449 1.861 1.00 79.69 233 ILE A C 1
ATOM 1747 O O . ILE A 1 233 ? -19.393 -11.325 2.703 1.00 79.69 233 ILE A O 1
ATOM 1751 N N . ARG A 1 234 ? -20.422 -10.643 0.808 1.00 84.62 234 ARG A N 1
ATOM 1752 C CA . ARG A 1 234 ? -21.094 -11.918 0.518 1.00 84.62 234 ARG A CA 1
ATOM 1753 C C . ARG A 1 234 ? -20.252 -12.854 -0.351 1.00 84.62 234 ARG A C 1
ATOM 1755 O O . ARG A 1 234 ? -20.376 -14.064 -0.215 1.00 84.62 234 ARG A O 1
ATOM 1762 N N . PHE A 1 235 ? -19.370 -12.314 -1.191 1.00 90.38 235 PHE A N 1
ATOM 1763 C CA . PHE A 1 235 ? -18.598 -13.109 -2.147 1.00 90.38 235 PHE A CA 1
ATOM 1764 C C . PHE A 1 235 ? -17.386 -13.799 -1.490 1.00 90.38 235 PHE A C 1
ATOM 1766 O O . PHE A 1 235 ? -16.556 -13.107 -0.887 1.00 90.38 235 PHE A O 1
ATOM 1773 N N . PRO A 1 236 ? -17.236 -15.134 -1.630 1.00 92.94 236 PRO A N 1
ATOM 1774 C CA . PRO A 1 236 ? -16.124 -15.883 -1.039 1.00 92.94 236 PRO A CA 1
ATOM 1775 C C . PRO A 1 236 ? -14.747 -15.382 -1.481 1.00 92.94 236 PRO A C 1
ATOM 1777 O O . PRO A 1 236 ? -13.853 -15.249 -0.650 1.00 92.94 236 PRO A O 1
ATOM 1780 N N . VAL A 1 237 ? -14.597 -15.031 -2.762 1.00 94.12 237 VAL A N 1
ATOM 1781 C CA . VAL A 1 237 ? -13.330 -14.541 -3.330 1.00 94.12 237 VAL A CA 1
ATOM 1782 C C . VAL A 1 237 ? -12.900 -13.227 -2.679 1.00 94.12 237 VAL A C 1
ATOM 1784 O O . VAL A 1 237 ? -11.762 -13.093 -2.246 1.00 94.12 237 VAL A O 1
ATOM 1787 N N . VAL A 1 238 ? -13.822 -12.275 -2.522 1.00 93.25 238 VAL A N 1
ATOM 1788 C CA . VAL A 1 238 ? -13.523 -10.977 -1.894 1.00 93.25 238 VAL A CA 1
ATOM 1789 C C . VAL A 1 238 ? -13.146 -11.163 -0.421 1.00 93.25 238 VAL A C 1
ATOM 1791 O O . VAL A 1 238 ? -12.220 -10.527 0.078 1.00 93.25 238 VAL A O 1
ATOM 1794 N N . ARG A 1 239 ? -13.819 -12.083 0.283 1.00 92.81 239 ARG A N 1
ATOM 1795 C CA . ARG A 1 239 ? -13.456 -12.450 1.658 1.00 92.81 239 ARG A CA 1
ATOM 1796 C C . ARG A 1 239 ? -12.055 -13.058 1.728 1.00 92.81 239 ARG A C 1
ATOM 1798 O O . ARG A 1 239 ? -11.285 -12.692 2.616 1.00 92.81 239 ARG A O 1
ATOM 1805 N N . TRP A 1 240 ? -11.731 -13.966 0.811 1.00 94.94 240 TRP A N 1
ATOM 1806 C CA . TRP A 1 240 ? -10.409 -14.581 0.721 1.00 94.94 240 TRP A CA 1
ATOM 1807 C C . TRP A 1 240 ? -9.334 -13.510 0.498 1.00 94.94 240 TRP A C 1
ATOM 1809 O O . TRP A 1 240 ? -8.444 -13.366 1.330 1.00 94.94 240 TRP A O 1
ATOM 1819 N N . LEU A 1 241 ? -9.493 -12.650 -0.510 1.00 95.56 241 LEU A N 1
ATOM 1820 C CA . LEU A 1 241 ? -8.558 -11.554 -0.786 1.00 95.56 241 LEU A CA 1
ATOM 1821 C C . LEU A 1 241 ? -8.354 -10.640 0.427 1.00 95.56 241 LEU A C 1
ATOM 1823 O O . LEU A 1 241 ? -7.227 -10.360 0.820 1.00 95.56 241 LEU A O 1
ATOM 1827 N N . SER A 1 242 ? -9.448 -10.219 1.061 1.00 93.19 242 SER A N 1
ATOM 1828 C CA . SER A 1 242 ? -9.404 -9.301 2.199 1.00 93.19 242 SER A CA 1
ATOM 1829 C C . SER A 1 242 ? -8.664 -9.882 3.408 1.00 93.19 242 SER A C 1
ATOM 1831 O O . SER A 1 242 ? -7.812 -9.228 4.007 1.00 93.19 242 SER A O 1
ATOM 1833 N N . THR A 1 243 ? -8.953 -11.138 3.757 1.00 92.19 243 THR A N 1
ATOM 1834 C CA . THR A 1 243 ? -8.330 -11.809 4.914 1.00 92.19 243 THR A CA 1
ATOM 1835 C C . THR A 1 243 ? -6.840 -12.082 4.714 1.00 92.19 243 THR A C 1
ATOM 1837 O O . THR A 1 243 ? -6.095 -12.110 5.690 1.00 92.19 243 THR A O 1
ATOM 1840 N N . ARG A 1 244 ? -6.391 -12.229 3.463 1.00 95.06 244 ARG A N 1
ATOM 1841 C CA . ARG A 1 244 ? -4.986 -12.480 3.107 1.00 95.06 244 ARG A CA 1
ATOM 1842 C C . ARG A 1 244 ? -4.259 -11.258 2.562 1.00 95.06 244 ARG A C 1
ATOM 1844 O O . ARG A 1 244 ? -3.121 -11.401 2.135 1.00 95.06 244 ARG A O 1
ATOM 1851 N N . ALA A 1 245 ? -4.857 -10.067 2.605 1.00 94.38 245 ALA A N 1
ATOM 1852 C CA . ALA A 1 245 ? -4.319 -8.879 1.942 1.00 94.38 245 ALA A CA 1
ATOM 1853 C C . ALA A 1 245 ? -2.850 -8.583 2.307 1.00 94.38 245 ALA A C 1
ATOM 1855 O O . ALA A 1 245 ? -2.056 -8.311 1.416 1.00 94.38 245 ALA A O 1
ATOM 1856 N N . GLY A 1 246 ? -2.455 -8.716 3.581 1.00 91.62 246 GLY A N 1
ATOM 1857 C CA . GLY A 1 246 ? -1.057 -8.524 4.001 1.00 91.62 246 GLY A CA 1
ATOM 1858 C C . GLY A 1 246 ? -0.083 -9.554 3.411 1.00 91.62 246 GLY A C 1
ATOM 1859 O O . GLY A 1 246 ? 0.987 -9.194 2.928 1.00 91.62 246 GLY A O 1
ATOM 1860 N N . TRP A 1 247 ? -0.468 -10.833 3.398 1.00 94.88 247 TRP A N 1
ATOM 1861 C CA . TRP A 1 247 ? 0.329 -11.917 2.810 1.00 94.88 247 TRP A CA 1
ATOM 1862 C C . TRP A 1 247 ? 0.385 -11.843 1.288 1.00 94.88 247 TRP A C 1
ATOM 1864 O O . TRP A 1 247 ? 1.439 -12.070 0.700 1.00 94.88 247 TRP A O 1
ATOM 1874 N N . LEU A 1 248 ? -0.729 -11.485 0.655 1.0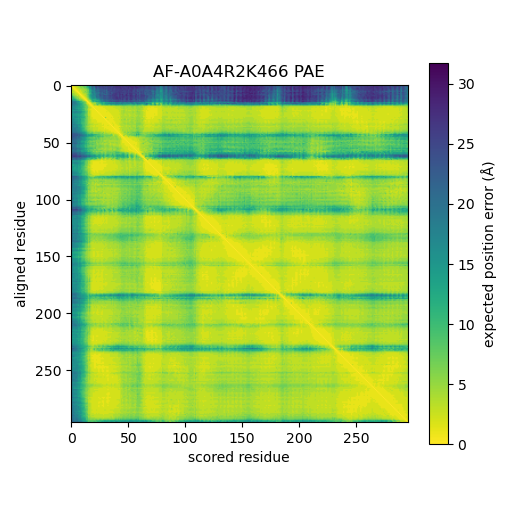0 95.56 248 LEU A N 1
ATOM 1875 C CA . LEU A 1 248 ? -0.793 -11.218 -0.774 1.00 95.56 248 LEU A CA 1
ATOM 1876 C C . LEU A 1 248 ? 0.094 -10.026 -1.139 1.00 95.56 248 LEU A C 1
ATOM 1878 O O . LEU A 1 248 ? 0.838 -10.127 -2.102 1.00 95.56 248 LEU A O 1
ATOM 1882 N N . PHE A 1 249 ? 0.084 -8.942 -0.357 1.00 92.94 249 PHE A N 1
ATOM 1883 C CA . PHE A 1 249 ? 0.913 -7.759 -0.610 1.00 92.94 249 PHE A CA 1
ATOM 1884 C C . PHE A 1 249 ? 2.402 -8.119 -0.661 1.00 92.94 249 PHE A C 1
ATOM 1886 O O . PHE A 1 249 ? 3.086 -7.799 -1.631 1.00 92.94 249 PHE A O 1
ATOM 1893 N N . ALA A 1 250 ? 2.881 -8.868 0.336 1.00 91.06 250 ALA A N 1
ATOM 1894 C CA . ALA A 1 250 ? 4.257 -9.359 0.362 1.00 91.06 250 ALA A CA 1
ATOM 1895 C C . ALA A 1 250 ? 4.545 -10.368 -0.767 1.00 91.06 250 ALA A C 1
ATOM 1897 O O . ALA A 1 250 ? 5.617 -10.349 -1.370 1.00 91.06 250 ALA A O 1
ATOM 1898 N N . SER A 1 251 ? 3.588 -11.244 -1.083 1.00 92.81 251 SER A N 1
ATOM 1899 C CA . SER A 1 251 ? 3.777 -12.297 -2.087 1.00 92.81 251 SER A CA 1
ATOM 1900 C C . SER A 1 251 ? 3.769 -11.755 -3.518 1.00 92.81 251 SER A C 1
ATOM 1902 O O . SER A 1 251 ? 4.574 -12.206 -4.323 1.00 92.81 251 SER A O 1
ATOM 1904 N N . VAL A 1 252 ? 2.923 -10.773 -3.850 1.00 92.94 252 VAL A N 1
ATOM 1905 C CA . VAL A 1 252 ? 2.906 -10.106 -5.169 1.00 92.94 252 VAL A CA 1
ATOM 1906 C C . VAL A 1 252 ? 4.291 -9.548 -5.491 1.00 92.94 252 VAL A C 1
ATOM 1908 O O . VAL A 1 252 ? 4.832 -9.793 -6.567 1.00 92.94 252 VAL A O 1
ATOM 1911 N N . ALA A 1 253 ? 4.870 -8.849 -4.518 1.00 86.50 253 ALA A N 1
ATOM 1912 C CA . ALA A 1 253 ? 6.165 -8.199 -4.610 1.00 86.50 253 ALA A CA 1
ATOM 1913 C C . ALA A 1 253 ? 7.323 -9.158 -4.866 1.00 86.50 253 ALA A C 1
ATOM 1915 O O . ALA A 1 253 ? 8.199 -8.878 -5.678 1.00 86.50 253 ALA A O 1
ATOM 1916 N N . VAL A 1 254 ? 7.347 -10.258 -4.113 1.00 88.50 254 VAL A N 1
ATOM 1917 C CA . VAL A 1 254 ? 8.520 -11.126 -4.049 1.00 88.50 254 VAL A CA 1
ATOM 1918 C C . VAL A 1 254 ? 8.328 -12.376 -4.885 1.00 88.50 254 VAL A C 1
ATOM 1920 O O . VAL A 1 254 ? 9.162 -12.686 -5.722 1.00 88.50 254 VAL A O 1
ATOM 1923 N N . VAL A 1 255 ? 7.217 -13.083 -4.696 1.00 91.69 255 VAL A N 1
ATOM 1924 C CA . VAL A 1 255 ? 6.935 -14.325 -5.423 1.00 91.69 255 VAL A CA 1
ATOM 1925 C C . VAL A 1 255 ? 6.457 -14.012 -6.833 1.00 91.69 255 VAL A C 1
ATOM 1927 O O . VAL A 1 255 ? 6.975 -14.577 -7.787 1.00 91.69 255 VAL A O 1
ATOM 1930 N N . GLY A 1 256 ? 5.491 -13.102 -6.975 1.00 93.38 256 GLY A N 1
ATOM 1931 C CA . GLY A 1 256 ? 4.898 -12.778 -8.271 1.00 93.38 256 GLY A CA 1
ATOM 1932 C C . GLY A 1 256 ? 5.909 -12.163 -9.231 1.00 93.38 256 GLY A C 1
ATOM 1933 O O . GLY A 1 256 ? 6.068 -12.651 -10.347 1.00 93.38 256 GLY A O 1
ATOM 1934 N N . TYR A 1 257 ? 6.626 -11.133 -8.779 1.00 89.75 257 TYR A N 1
ATOM 1935 C CA . TYR A 1 257 ? 7.607 -10.440 -9.613 1.00 89.75 257 TYR A CA 1
ATOM 1936 C C . TYR A 1 257 ? 8.772 -11.351 -10.037 1.00 89.75 257 TYR A C 1
ATOM 1938 O O . TYR A 1 257 ? 9.113 -11.392 -11.217 1.00 89.75 257 TYR A O 1
ATOM 1946 N N . VAL A 1 258 ? 9.339 -12.137 -9.110 1.00 89.50 258 VAL A N 1
ATOM 1947 C CA . VAL A 1 258 ? 10.418 -13.095 -9.428 1.00 89.50 258 VAL A CA 1
ATOM 1948 C C . VAL A 1 258 ? 9.913 -14.221 -10.330 1.00 89.50 258 VAL A C 1
ATOM 1950 O O . VAL A 1 258 ? 10.603 -14.611 -11.267 1.00 89.50 258 VAL A O 1
ATOM 1953 N N . ALA A 1 259 ? 8.702 -14.738 -10.097 1.00 92.44 259 ALA A N 1
ATOM 1954 C CA . ALA A 1 259 ? 8.126 -15.761 -10.965 1.00 92.44 259 ALA A CA 1
ATOM 1955 C C . ALA A 1 259 ? 7.978 -15.259 -12.404 1.00 92.44 259 ALA A C 1
ATOM 1957 O O . ALA A 1 259 ? 8.302 -15.995 -13.329 1.00 92.44 259 ALA A O 1
ATOM 1958 N N . LEU A 1 260 ? 7.530 -14.017 -12.608 1.00 93.00 260 LEU A N 1
ATOM 1959 C CA . LEU A 1 260 ? 7.434 -13.447 -13.951 1.00 93.00 260 LEU A CA 1
ATOM 1960 C C . LEU A 1 260 ? 8.801 -13.329 -14.634 1.00 93.00 260 LEU A C 1
ATOM 1962 O O . LEU A 1 260 ? 8.913 -13.671 -15.807 1.00 93.00 260 LEU A O 1
ATOM 1966 N N . ASP A 1 261 ? 9.839 -12.926 -13.901 1.00 89.75 261 ASP A N 1
ATOM 1967 C CA . ASP A 1 261 ? 11.207 -12.850 -14.427 1.00 89.75 261 ASP A CA 1
ATOM 1968 C C . ASP A 1 261 ? 11.720 -14.227 -14.898 1.00 89.75 261 ASP A C 1
ATOM 1970 O O . ASP A 1 261 ? 12.165 -14.398 -16.037 1.00 89.75 261 ASP A O 1
ATOM 1974 N N . LEU A 1 262 ? 11.525 -15.260 -14.071 1.00 90.25 262 LEU A N 1
ATOM 1975 C CA . LEU A 1 262 ? 11.889 -16.645 -14.399 1.00 90.25 262 LEU A CA 1
ATOM 1976 C C . LEU A 1 262 ? 11.067 -17.227 -15.561 1.00 90.25 262 LEU A C 1
ATOM 1978 O O . LEU A 1 262 ? 11.554 -18.079 -16.307 1.00 90.25 262 LEU A O 1
ATOM 1982 N N . LEU A 1 263 ? 9.821 -16.780 -15.718 1.00 93.31 263 LEU A N 1
ATOM 1983 C CA . LEU A 1 263 ? 8.888 -17.235 -16.751 1.00 93.31 263 LEU A CA 1
ATOM 1984 C C . LEU A 1 263 ? 8.878 -16.326 -17.988 1.00 93.31 263 LEU A C 1
ATOM 1986 O O . LEU A 1 263 ? 8.040 -16.520 -18.865 1.00 93.31 263 LEU A O 1
ATOM 1990 N N . SER A 1 264 ? 9.821 -15.386 -18.103 1.00 92.62 264 SER A N 1
ATOM 1991 C CA . SER A 1 264 ? 9.913 -14.401 -19.195 1.00 92.62 264 SER A CA 1
ATOM 1992 C C . SER A 1 264 ? 10.000 -15.006 -20.604 1.00 92.62 264 SER A C 1
ATOM 1994 O O . SER A 1 264 ? 9.734 -14.324 -21.591 1.00 92.62 264 SER A O 1
ATOM 1996 N N . ARG A 1 265 ? 10.342 -16.298 -20.714 1.00 93.25 265 ARG A N 1
ATOM 1997 C CA . ARG A 1 265 ? 10.367 -17.056 -21.978 1.00 93.25 265 ARG A CA 1
ATOM 1998 C C . ARG A 1 265 ? 8.996 -17.579 -22.420 1.00 93.25 265 ARG A C 1
ATOM 2000 O O . ARG A 1 265 ? 8.866 -18.046 -23.548 1.00 93.25 265 ARG A O 1
ATOM 2007 N N . LEU A 1 266 ? 7.999 -17.576 -21.537 1.00 94.50 266 LEU A N 1
ATOM 2008 C CA . LEU A 1 266 ? 6.639 -18.021 -21.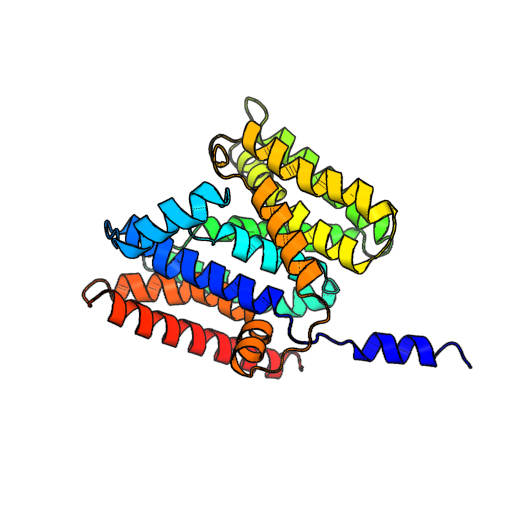836 1.00 94.50 266 LEU A CA 1
ATOM 2009 C C . LEU A 1 266 ? 5.786 -16.857 -22.366 1.00 94.50 266 LEU A C 1
ATOM 2011 O O . LEU A 1 266 ? 6.094 -15.696 -22.097 1.00 94.50 266 LEU A O 1
ATOM 2015 N N . PRO A 1 267 ? 4.665 -17.136 -23.061 1.00 94.00 267 PRO A N 1
ATOM 2016 C CA . PRO A 1 267 ? 3.690 -16.101 -23.384 1.00 94.00 267 PRO A CA 1
ATOM 2017 C C . PRO A 1 267 ? 3.217 -15.378 -22.117 1.00 94.00 267 PRO A C 1
ATOM 2019 O O . PRO A 1 267 ? 2.860 -16.031 -21.133 1.00 94.00 267 PRO A O 1
ATOM 2022 N N . LEU A 1 268 ? 3.157 -14.042 -22.159 1.00 90.25 268 LEU A N 1
ATOM 2023 C CA . LEU A 1 268 ? 2.865 -13.189 -20.998 1.00 90.25 268 LEU A CA 1
ATOM 2024 C C . LEU A 1 268 ? 1.623 -13.639 -20.214 1.00 90.25 268 LEU A C 1
ATOM 2026 O O . LEU A 1 268 ? 1.661 -13.710 -18.992 1.00 90.25 268 LEU A O 1
ATOM 2030 N N . VAL A 1 269 ? 0.538 -13.995 -20.909 1.00 92.06 269 VAL A N 1
ATOM 2031 C CA . VAL A 1 269 ? -0.709 -14.463 -20.277 1.00 92.06 269 VAL A CA 1
ATOM 2032 C C . VAL A 1 269 ? -0.480 -15.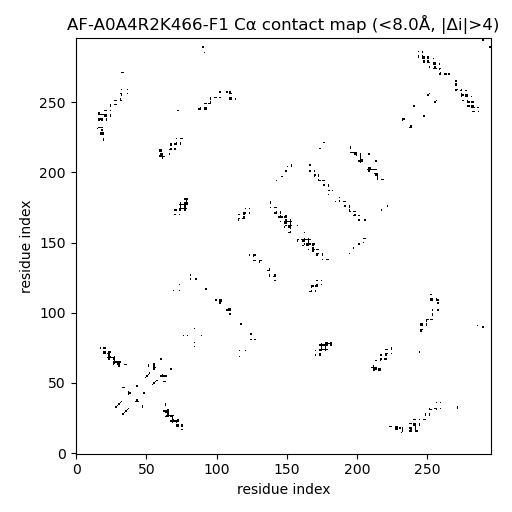734 -19.454 1.00 92.06 269 VAL A C 1
ATOM 2034 O O . VAL A 1 269 ? -0.980 -15.845 -18.338 1.00 92.06 269 VAL A O 1
ATOM 2037 N N . VAL A 1 270 ? 0.306 -16.678 -19.976 1.00 95.69 270 VAL A N 1
ATOM 2038 C CA . VAL A 1 270 ? 0.639 -17.926 -19.277 1.00 95.69 270 VAL A CA 1
ATOM 2039 C C . VAL A 1 270 ? 1.517 -17.625 -18.063 1.00 95.69 270 VAL A C 1
ATOM 2041 O O . VAL A 1 270 ? 1.218 -18.101 -16.969 1.00 95.69 270 VAL A O 1
ATOM 2044 N N . ALA A 1 271 ? 2.547 -16.788 -18.228 1.00 95.00 271 ALA A N 1
ATOM 2045 C CA . ALA A 1 271 ? 3.421 -16.370 -17.133 1.00 95.00 271 ALA A CA 1
ATOM 2046 C C . ALA A 1 271 ? 2.634 -15.675 -16.004 1.00 95.00 271 ALA A C 1
ATOM 2048 O O . ALA A 1 271 ? 2.812 -16.018 -14.838 1.00 95.00 271 ALA A O 1
ATOM 2049 N N . LEU A 1 272 ? 1.703 -14.774 -16.343 1.00 94.56 272 LEU A N 1
ATOM 2050 C CA . LEU A 1 272 ? 0.822 -14.083 -15.392 1.00 94.56 272 LEU A CA 1
ATOM 2051 C C . LEU A 1 272 ? -0.076 -15.044 -14.617 1.00 94.56 272 LEU A C 1
ATOM 2053 O O . LEU A 1 272 ? -0.166 -14.938 -13.396 1.00 94.56 272 LEU A O 1
ATOM 2057 N N . VAL A 1 273 ? -0.722 -15.995 -15.296 1.00 96.44 273 VAL A N 1
ATOM 2058 C CA . VAL A 1 273 ? -1.584 -16.989 -14.634 1.00 96.44 273 VAL A CA 1
ATOM 2059 C C . VAL A 1 273 ? -0.775 -17.836 -13.650 1.00 96.44 273 VAL A C 1
ATOM 2061 O O . VAL A 1 273 ? -1.207 -18.032 -12.512 1.00 96.44 273 VAL A O 1
ATOM 2064 N N . VAL A 1 274 ? 0.415 -18.293 -14.051 1.00 97.12 274 VAL A N 1
ATOM 2065 C CA . VAL A 1 274 ? 1.301 -19.073 -13.176 1.00 97.12 274 VAL A CA 1
ATOM 2066 C C . VAL A 1 274 ? 1.785 -18.227 -11.995 1.00 97.12 274 VAL A C 1
ATOM 2068 O O . VAL A 1 274 ? 1.684 -18.672 -10.851 1.00 97.12 274 VAL A O 1
ATOM 2071 N N . ALA A 1 275 ? 2.241 -16.995 -12.234 1.00 96.06 275 ALA A N 1
ATOM 2072 C CA . ALA A 1 275 ? 2.701 -16.087 -11.186 1.00 96.06 275 ALA A CA 1
ATOM 2073 C C . ALA A 1 275 ? 1.591 -15.769 -10.171 1.00 96.06 275 ALA A C 1
ATOM 2075 O O . ALA A 1 275 ? 1.821 -15.858 -8.966 1.00 96.06 275 ALA A O 1
ATOM 2076 N N . LEU A 1 276 ? 0.367 -15.480 -10.627 1.00 96.69 276 LEU A N 1
ATOM 2077 C CA . LEU A 1 276 ? -0.789 -15.260 -9.751 1.00 96.69 276 LEU A CA 1
ATOM 2078 C C . LEU A 1 276 ? -1.136 -16.510 -8.929 1.00 96.69 276 LEU A C 1
ATOM 2080 O O . LEU A 1 276 ? -1.452 -16.394 -7.743 1.00 96.69 276 LEU A O 1
ATOM 2084 N N . GLY A 1 277 ? -1.031 -17.701 -9.527 1.00 97.69 277 GLY A N 1
ATOM 2085 C CA . GLY A 1 277 ? -1.187 -18.971 -8.818 1.00 97.69 277 GLY A CA 1
ATOM 2086 C C . GLY A 1 277 ? -0.161 -19.145 -7.695 1.00 97.69 277 GLY A C 1
ATOM 2087 O O . GLY A 1 277 ? -0.533 -19.474 -6.568 1.00 97.69 277 GLY A O 1
ATOM 2088 N N . LEU A 1 278 ? 1.116 -18.854 -7.970 1.00 96.62 278 LEU A N 1
ATOM 2089 C CA . LEU A 1 278 ? 2.199 -18.916 -6.981 1.00 96.62 278 LEU A CA 1
ATOM 2090 C C . LEU A 1 278 ? 2.025 -17.881 -5.862 1.00 96.62 278 LEU A C 1
ATOM 2092 O O . LEU A 1 278 ? 2.188 -18.216 -4.690 1.00 96.62 278 LEU A O 1
ATOM 2096 N N . VAL A 1 279 ? 1.631 -16.649 -6.202 1.00 96.75 279 VAL A N 1
ATOM 2097 C CA . VAL A 1 279 ? 1.297 -15.594 -5.230 1.00 96.75 279 VAL A CA 1
ATOM 2098 C C . VAL A 1 279 ? 0.162 -16.044 -4.314 1.00 96.75 279 VAL A C 1
ATOM 2100 O O . VAL A 1 279 ? 0.269 -15.919 -3.094 1.00 96.75 279 VAL A O 1
ATOM 2103 N N . GLY A 1 280 ? -0.917 -16.588 -4.883 1.00 97.50 280 GLY A N 1
ATOM 2104 C CA . GLY A 1 280 ? -2.060 -17.067 -4.111 1.00 97.50 280 GLY A CA 1
ATOM 2105 C C . GLY A 1 280 ? -1.703 -18.239 -3.198 1.00 97.50 280 GLY A C 1
ATOM 2106 O O . GLY A 1 280 ? -2.109 -18.254 -2.035 1.00 97.50 280 GLY A O 1
ATOM 2107 N N . PHE A 1 281 ? -0.895 -19.180 -3.691 1.00 97.50 281 PHE A N 1
ATOM 2108 C CA . PHE A 1 281 ? -0.406 -20.314 -2.910 1.00 97.50 281 PHE A CA 1
ATOM 2109 C C . PHE A 1 281 ? 0.486 -19.870 -1.743 1.00 97.50 281 PHE A C 1
ATOM 2111 O O . PHE A 1 281 ? 0.255 -20.277 -0.602 1.00 97.50 281 PHE A O 1
ATOM 2118 N N . ALA A 1 282 ? 1.463 -18.994 -2.001 1.00 95.75 282 ALA A N 1
ATOM 2119 C CA . ALA A 1 282 ? 2.349 -18.452 -0.973 1.00 95.75 282 ALA A CA 1
ATOM 2120 C C . ALA A 1 282 ? 1.566 -17.670 0.091 1.00 95.75 282 ALA A C 1
ATOM 2122 O O . ALA A 1 282 ? 1.785 -17.858 1.291 1.00 95.75 282 ALA A O 1
ATOM 2123 N N . ALA A 1 283 ? 0.599 -16.853 -0.336 1.00 95.88 283 ALA A N 1
ATOM 2124 C CA . ALA A 1 283 ? -0.221 -16.076 0.579 1.00 95.88 283 ALA A CA 1
ATOM 2125 C C . ALA A 1 283 ? -1.137 -16.952 1.449 1.00 95.88 283 ALA A C 1
ATOM 2127 O O . ALA A 1 283 ? -1.253 -16.705 2.649 1.00 95.88 283 ALA A O 1
ATOM 2128 N N . GLU A 1 284 ? -1.759 -17.992 0.880 1.00 97.56 284 GLU A N 1
ATOM 2129 C CA . GLU A 1 284 ? -2.548 -18.971 1.639 1.00 97.56 284 GLU A CA 1
ATOM 2130 C C . GLU A 1 284 ? -1.673 -19.725 2.649 1.00 97.56 284 GLU A C 1
ATOM 2132 O O . GLU A 1 284 ? -2.059 -19.866 3.811 1.00 97.56 284 GLU A O 1
ATOM 2137 N N . GLY A 1 285 ? -0.490 -20.182 2.226 1.00 96.62 285 GLY A N 1
ATOM 2138 C CA . GLY A 1 285 ? 0.457 -20.900 3.078 1.00 96.62 285 GLY A CA 1
ATOM 2139 C C . GLY A 1 285 ? 0.934 -20.057 4.260 1.00 96.62 285 GLY A C 1
ATOM 2140 O O . GLY A 1 285 ? 0.849 -20.502 5.407 1.00 96.62 285 GLY A O 1
ATOM 2141 N N . GLY A 1 286 ? 1.362 -18.818 3.997 1.00 94.75 286 GLY A N 1
ATOM 2142 C CA . GLY A 1 286 ? 1.783 -17.873 5.032 1.00 94.75 286 GLY A CA 1
ATOM 2143 C C . GLY A 1 286 ? 0.653 -17.523 6.000 1.00 94.75 286 GLY A C 1
ATOM 2144 O O . GLY A 1 286 ? 0.842 -17.556 7.217 1.00 94.75 286 GLY A O 1
ATOM 2145 N N . TYR A 1 287 ? -0.553 -17.285 5.478 1.00 94.19 287 TYR A N 1
ATOM 2146 C CA . TYR A 1 287 ? -1.740 -17.026 6.291 1.00 94.19 287 TYR A CA 1
ATOM 2147 C C . TYR A 1 287 ? -2.067 -18.197 7.229 1.00 94.19 287 TYR A C 1
ATOM 2149 O O . TYR A 1 287 ? -2.201 -17.998 8.436 1.00 94.19 287 TYR A O 1
ATOM 2157 N N . ARG A 1 288 ? -2.122 -19.429 6.706 1.00 95.38 288 ARG A N 1
ATOM 2158 C CA . ARG A 1 288 ? -2.403 -20.640 7.501 1.00 95.38 288 ARG A CA 1
ATOM 2159 C C . ARG A 1 288 ? -1.327 -20.905 8.550 1.00 95.38 288 ARG A C 1
ATOM 2161 O O . ARG A 1 288 ? -1.638 -21.370 9.644 1.00 95.38 288 ARG A O 1
ATOM 2168 N N . LEU A 1 289 ? -0.062 -20.640 8.222 1.00 94.06 289 LEU A N 1
ATOM 2169 C CA . LEU A 1 289 ? 1.044 -20.778 9.166 1.00 94.06 289 LEU A CA 1
ATOM 2170 C C . LEU A 1 289 ? 0.910 -19.767 10.309 1.00 94.06 289 LEU A C 1
ATOM 2172 O O . LEU A 1 289 ? 1.029 -20.146 11.471 1.00 94.06 289 LEU A O 1
ATOM 2176 N N . ALA A 1 290 ? 0.598 -18.509 9.992 1.00 90.62 290 ALA A N 1
ATOM 2177 C CA . ALA A 1 290 ? 0.364 -17.480 10.997 1.00 90.62 290 ALA A CA 1
ATOM 2178 C C . ALA A 1 290 ? -0.826 -17.819 11.907 1.00 90.62 290 ALA A C 1
ATOM 2180 O O . ALA A 1 290 ? -0.698 -17.683 13.120 1.00 90.62 290 ALA A O 1
ATOM 2181 N N . GLU A 1 291 ? -1.938 -18.323 11.361 1.00 90.25 291 GLU A N 1
ATOM 2182 C CA . GLU A 1 291 ? -3.083 -18.779 12.167 1.00 90.25 291 GLU A CA 1
ATOM 2183 C C . GLU A 1 291 ? -2.699 -19.907 13.137 1.00 90.25 291 GLU A C 1
ATOM 2185 O O . GLU A 1 291 ? -3.163 -19.925 14.275 1.00 90.25 291 GLU A O 1
ATOM 2190 N N . ARG A 1 292 ? -1.823 -20.837 12.727 1.00 93.06 292 ARG A N 1
ATOM 2191 C CA . ARG A 1 292 ? -1.339 -21.916 13.608 1.00 93.06 292 ARG A CA 1
ATOM 2192 C C . ARG A 1 292 ? -0.453 -21.405 14.744 1.00 93.06 292 ARG A C 1
ATOM 2194 O O . ARG A 1 292 ? -0.503 -21.965 15.832 1.00 93.06 292 ARG A O 1
ATOM 2201 N N . VAL A 1 293 ? 0.365 -20.383 14.489 1.00 90.38 293 VAL A N 1
ATOM 2202 C CA . VAL A 1 293 ? 1.335 -19.849 15.465 1.00 90.38 293 VAL A CA 1
ATOM 2203 C C . VAL A 1 293 ? 0.694 -18.836 16.415 1.00 90.38 293 VAL A C 1
ATOM 2205 O O . VAL A 1 293 ? 0.976 -18.850 17.610 1.00 90.38 293 VAL A O 1
ATOM 2208 N N . TYR A 1 294 ? -0.160 -17.954 15.898 1.00 84.00 294 TYR A N 1
ATOM 2209 C CA . TYR A 1 294 ? -0.692 -16.805 16.638 1.00 84.00 294 TYR A CA 1
ATOM 2210 C C . TYR A 1 294 ? -2.174 -16.937 17.011 1.00 84.00 294 TYR A C 1
ATOM 2212 O O . TYR A 1 294 ? -2.700 -16.065 17.707 1.00 84.00 294 TYR A O 1
ATOM 2220 N N . GLY A 1 295 ? -2.839 -18.007 16.568 1.00 80.19 295 GLY A N 1
ATOM 2221 C CA . GLY A 1 295 ? -4.289 -18.142 16.646 1.00 80.19 295 GLY A CA 1
ATOM 2222 C C . GLY A 1 295 ? -5.026 -17.248 15.632 1.00 80.19 295 GLY A C 1
ATOM 2223 O O . GLY A 1 295 ? -4.388 -16.501 14.882 1.00 80.19 295 GLY A O 1
ATOM 2224 N N . PRO A 1 296 ? -6.368 -17.336 15.583 1.00 70.44 296 PRO A N 1
ATOM 2225 C CA . PRO A 1 296 ? -7.203 -16.512 14.703 1.00 70.44 296 PRO A CA 1
ATOM 2226 C C . PRO A 1 296 ? -7.186 -14.995 15.025 1.00 70.44 296 PRO A C 1
ATOM 2228 O O . PRO A 1 296 ? -6.964 -14.572 16.188 1.00 70.44 296 PRO A O 1
#

pLDDT: mean 87.01, std 12.16, range [37.44, 98.19]

Solvent-accessible surface area (backbone atoms only — not comparable to full-atom values): 15102 Å² total; per-residue (Å²): 131,77,72,64,59,60,56,51,63,62,62,68,63,64,74,69,51,41,62,42,29,22,49,9,41,51,27,32,43,42,14,50,63,67,36,49,49,33,54,76,70,76,42,75,56,70,66,57,54,46,45,42,62,71,48,23,52,78,70,42,35,56,59,59,42,29,65,46,10,50,40,22,38,33,22,51,45,25,50,39,58,63,74,57,37,48,68,58,37,45,62,27,51,52,50,28,52,53,52,33,52,53,39,42,76,72,72,44,84,61,66,67,77,57,51,36,60,53,50,21,53,51,52,51,51,52,52,39,65,79,27,64,94,38,69,67,60,26,51,53,50,51,49,49,51,26,50,51,33,34,53,50,19,52,37,90,86,44,51,75,65,43,31,50,46,11,66,19,26,52,50,38,33,34,27,47,43,13,38,34,67,61,68,69,48,78,70,35,55,63,54,40,53,52,37,43,46,49,30,49,52,44,31,75,58,35,77,94,40,50,87,35,43,56,28,57,32,48,52,50,32,49,53,50,40,64,71,44,55,90,58,82,73,82,52,67,66,51,40,52,41,23,74,32,26,48,29,37,53,27,19,38,53,42,47,20,48,50,42,34,63,77,31,63,88,47,60,66,71,61,24,49,54,52,17,52,50,49,15,52,50,52,13,51,52,52,47,54,50,45,36,72,74,71,48,132

Mean predicted aligned error: 5.98 Å

Nearest PDB structures (foldseek):
  4tx5-assembly1_A  TM=1.808E-01  e=6.849E+00  Homo sapiens
  8auw-assembly1_D  TM=1.950E-01  e=8.488E+00  Homo sapiens

Organism: NCBI:txid1213861